Protein AF-0000000078899033 (afdb_homodimer)

Structure (mmCIF, N/CA/C/O backbone):
data_AF-0000000078899033-model_v1
#
loop_
_entity.id
_entity.type
_entity.pdbx_description
1 polymer 'Hydrolase, NUDIX family, putative'
#
loop_
_atom_site.group_PDB
_atom_site.id
_atom_site.type_symbol
_atom_site.label_atom_id
_atom_site.label_alt_id
_atom_site.label_comp_id
_atom_site.label_asym_id
_atom_site.label_entity_id
_atom_site.label_seq_id
_atom_site.pdbx_PDB_ins_code
_atom_site.Cartn_x
_atom_site.Cartn_y
_atom_site.Cartn_z
_atom_site.occupancy
_atom_site.B_iso_or_equiv
_atom_site.auth_seq_id
_atom_site.auth_comp_id
_atom_site.auth_asym_id
_atom_site.auth_atom_id
_atom_site.pdbx_PDB_model_num
ATOM 1 N N . MET A 1 1 ? 29.938 -16.578 -3.592 1 23.67 1 MET A N 1
ATOM 2 C CA . MET A 1 1 ? 30.078 -15.234 -3.027 1 23.67 1 MET A CA 1
ATOM 3 C C . MET A 1 1 ? 31.547 -14.836 -2.955 1 23.67 1 MET A C 1
ATOM 5 O O . MET A 1 1 ? 32.375 -15.539 -2.361 1 23.67 1 MET A O 1
ATOM 9 N N . THR A 1 2 ? 32.094 -14.102 -3.887 1 31.44 2 THR A N 1
ATOM 10 C CA . THR A 1 2 ? 33.5 -13.852 -3.676 1 31.44 2 THR A CA 1
ATOM 11 C C . THR A 1 2 ? 33.75 -13.242 -2.299 1 31.44 2 THR A C 1
ATOM 13 O O . THR A 1 2 ? 32.938 -12.445 -1.815 1 31.44 2 THR A O 1
ATOM 16 N N . PRO A 1 3 ? 34.625 -13.695 -1.378 1 41.25 3 PRO A N 1
ATOM 17 C CA . PRO A 1 3 ? 34.844 -13.391 0.039 1 41.25 3 PRO A CA 1
ATOM 18 C C . PRO A 1 3 ? 34.781 -11.898 0.335 1 41.25 3 PRO A C 1
ATOM 20 O O . PRO A 1 3 ? 34.312 -11.484 1.394 1 41.25 3 PRO A O 1
ATOM 23 N N . GLY A 1 4 ? 35.625 -10.977 -0.275 1 38.81 4 GLY A N 1
ATOM 24 C CA . GLY A 1 4 ? 36.156 -9.648 -0.012 1 38.81 4 GLY A CA 1
ATOM 25 C C . GLY A 1 4 ? 35.125 -8.555 -0.228 1 38.81 4 GLY A C 1
ATOM 26 O O . GLY A 1 4 ? 35.469 -7.363 -0.178 1 38.81 4 GLY A O 1
ATOM 27 N N . GLN A 1 5 ? 34.25 -8.672 -1.216 1 39.09 5 GLN A N 1
ATOM 28 C CA . GLN A 1 5 ? 33.562 -7.418 -1.481 1 39.09 5 GLN A CA 1
ATOM 29 C C . GLN A 1 5 ? 32.906 -6.879 -0.214 1 39.09 5 GLN A C 1
ATOM 31 O O . GLN A 1 5 ? 32.125 -7.57 0.427 1 39.09 5 GLN A O 1
ATOM 36 N N . LYS A 1 6 ? 33.656 -6.211 0.541 1 44.84 6 LYS A N 1
ATOM 37 C CA . LYS A 1 6 ? 33.156 -5.414 1.662 1 44.84 6 LYS A CA 1
ATOM 38 C C . LYS A 1 6 ? 31.75 -4.926 1.409 1 44.84 6 LYS A C 1
ATOM 40 O O . LYS A 1 6 ? 31.469 -4.316 0.375 1 44.84 6 LYS A O 1
ATOM 45 N N . GLN A 1 7 ? 30.656 -5.688 1.527 1 54.38 7 GLN A N 1
ATOM 46 C CA . GLN A 1 7 ? 29.297 -5.199 1.309 1 54.38 7 GLN A CA 1
ATOM 47 C C . GLN A 1 7 ? 29.078 -3.863 2.016 1 54.38 7 GLN A C 1
ATOM 49 O O . GLN A 1 7 ? 28.75 -3.832 3.203 1 54.38 7 GLN A O 1
ATOM 54 N N . GLY A 1 8 ? 29.766 -2.746 1.567 1 67.06 8 GLY A N 1
ATOM 55 C CA . GLY A 1 8 ? 29.547 -1.394 2.059 1 67.06 8 GLY A CA 1
ATOM 56 C C . GLY A 1 8 ? 28.109 -0.948 1.986 1 67.06 8 GLY A C 1
ATOM 57 O O . GLY A 1 8 ? 27.25 -1.667 1.455 1 67.06 8 GLY A O 1
ATOM 58 N N . GLY A 1 9 ? 27.703 0.043 2.9 1 78 9 GLY A N 1
ATOM 59 C CA . GLY A 1 9 ? 26.375 0.616 2.92 1 78 9 GLY A CA 1
ATOM 60 C C . GLY A 1 9 ? 25.922 1.034 4.305 1 78 9 GLY A C 1
ATOM 61 O O . GLY A 1 9 ? 26.703 0.995 5.258 1 78 9 GLY A O 1
ATOM 62 N N . PRO A 1 10 ? 24.719 1.482 4.297 1 81.5 10 PRO A N 1
ATOM 63 C CA . PRO A 1 10 ? 24.188 1.898 5.598 1 81.5 10 PRO A CA 1
ATOM 64 C C . PRO A 1 10 ? 24.188 0.765 6.621 1 81.5 10 PRO A C 1
ATOM 66 O O . PRO A 1 10 ? 23.609 -0.293 6.367 1 81.5 10 PRO A O 1
ATOM 69 N N . SER A 1 11 ? 25.031 0.92 7.754 1 85.75 11 SER A N 1
ATOM 70 C CA . SER A 1 11 ? 25.156 -0.179 8.703 1 85.75 11 SER A CA 1
ATOM 71 C C . SER A 1 11 ? 25.125 0.328 10.141 1 85.75 11 SER A C 1
ATOM 73 O O . SER A 1 11 ? 25.031 -0.463 11.086 1 85.75 11 SER A O 1
ATOM 75 N N . VAL A 1 12 ? 25.125 1.676 10.305 1 86.25 12 VAL A N 1
ATOM 76 C CA . VAL A 1 12 ? 25.156 2.236 11.648 1 86.25 12 VAL A CA 1
ATOM 77 C C . VAL A 1 12 ? 23.859 2.994 11.93 1 86.25 12 VAL A C 1
ATOM 79 O O . VAL A 1 12 ? 23.469 3.873 11.156 1 86.25 12 VAL A O 1
ATOM 82 N N . ARG A 1 13 ? 23.188 2.539 12.953 1 86.62 13 ARG A N 1
ATOM 83 C CA . ARG A 1 13 ? 21.969 3.25 13.328 1 86.62 13 ARG A CA 1
ATOM 84 C C . ARG A 1 13 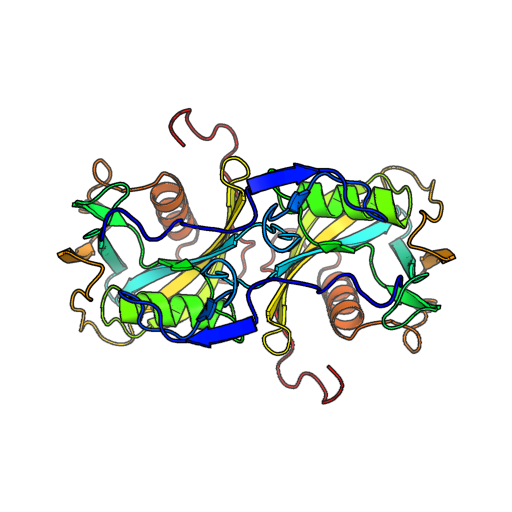? 22.297 4.516 14.117 1 86.62 13 ARG A C 1
ATOM 86 O O . ARG A 1 13 ? 22.984 4.457 15.141 1 86.62 13 ARG A O 1
ATOM 93 N N . THR A 1 14 ? 21.953 5.598 13.625 1 85.44 14 THR A N 1
ATOM 94 C CA . THR A 1 14 ? 22.156 6.875 14.297 1 85.44 14 THR A CA 1
ATOM 95 C C . THR A 1 14 ? 21.016 7.84 13.969 1 85.44 14 THR A C 1
ATOM 97 O O . THR A 1 14 ? 20.25 7.605 13.039 1 85.44 14 THR A O 1
ATOM 100 N N . ILE A 1 15 ? 20.766 8.82 14.844 1 86.12 15 ILE A N 1
ATOM 101 C CA . ILE A 1 15 ? 19.828 9.891 14.531 1 86.12 15 ILE A CA 1
ATOM 102 C C . ILE A 1 15 ? 20.562 11.016 13.797 1 86.12 15 ILE A C 1
ATOM 104 O O . ILE A 1 15 ? 21.312 11.773 14.398 1 86.12 15 ILE A O 1
ATOM 108 N N . PRO A 1 16 ? 20.359 10.977 12.523 1 81.12 16 PRO A N 1
ATOM 109 C CA . PRO A 1 16 ? 21.031 12.039 11.766 1 81.12 16 PRO A CA 1
ATOM 110 C C . PRO A 1 16 ? 20.578 13.438 12.195 1 81.12 16 PRO A C 1
ATOM 112 O O . PRO A 1 16 ? 19.547 13.578 12.859 1 81.12 16 PRO A O 1
ATOM 115 N N . GLU A 1 17 ? 21.344 14.398 11.883 1 74.69 17 GLU A N 1
ATOM 116 C CA . GLU A 1 17 ? 20.969 15.773 12.188 1 74.69 17 GLU A CA 1
ATOM 117 C C . GLU A 1 17 ? 19.625 16.141 11.547 1 74.69 17 GLU A C 1
ATOM 119 O O . GLU A 1 17 ? 19.406 15.852 10.367 1 74.69 17 GLU A O 1
ATOM 124 N N . GLY A 1 18 ? 18.719 16.703 12.258 1 70.5 18 GLY A N 1
ATOM 125 C CA . GLY A 1 18 ? 17.453 17.141 11.711 1 70.5 18 GLY A CA 1
ATOM 126 C C . GLY A 1 18 ? 16.375 16.062 11.742 1 70.5 18 GLY A C 1
ATOM 127 O O . GLY A 1 18 ? 15.242 16.312 11.336 1 70.5 18 GLY A O 1
ATOM 128 N N . GLU A 1 19 ? 16.859 14.852 12.172 1 75.62 19 GLU A N 1
ATOM 129 C CA . GLU A 1 19 ? 15.922 13.734 12.25 1 75.62 19 GLU A CA 1
ATOM 130 C C . GLU A 1 19 ? 15.547 13.422 13.695 1 75.62 19 GLU A C 1
ATOM 132 O O . GLU A 1 19 ? 16.25 13.812 14.625 1 75.62 19 GLU A O 1
ATOM 137 N N . ASP A 1 20 ? 14.383 12.922 13.742 1 74.31 20 ASP A N 1
ATOM 138 C CA . ASP A 1 20 ? 13.93 12.586 15.086 1 74.31 20 ASP A CA 1
ATOM 139 C C . ASP A 1 20 ? 13.906 11.07 15.297 1 74.31 20 ASP A C 1
ATOM 141 O O . ASP A 1 20 ? 13.508 10.594 16.359 1 74.31 20 ASP A O 1
ATOM 145 N N . ARG A 1 21 ? 14.344 10.406 14.219 1 77.25 21 ARG A N 1
ATOM 146 C CA . ARG A 1 21 ? 14.336 8.945 14.336 1 77.25 21 ARG A CA 1
ATOM 147 C C . ARG A 1 21 ? 15.664 8.359 13.891 1 77.25 21 ARG A C 1
ATOM 149 O O . ARG A 1 21 ? 16.391 8.969 13.094 1 77.25 21 ARG A O 1
ATOM 156 N N . GLU A 1 22 ? 15.914 7.188 14.453 1 84.25 22 GLU A N 1
ATOM 157 C CA . GLU A 1 22 ? 17.125 6.48 14.047 1 84.25 22 GLU A CA 1
ATOM 158 C C . GLU A 1 22 ? 17.031 6.027 12.594 1 84.25 22 GLU A C 1
ATOM 160 O O . GLU A 1 22 ? 15.977 5.586 12.133 1 84.25 22 GLU A O 1
ATOM 165 N N . ARG A 1 23 ? 18.094 6.332 11.891 1 82.44 23 ARG A N 1
ATOM 166 C CA . ARG A 1 23 ? 18.266 5.875 10.516 1 82.44 23 ARG A CA 1
ATOM 167 C C . ARG A 1 23 ? 19.562 5.078 10.352 1 82.44 23 ARG A C 1
ATOM 169 O O . ARG A 1 23 ? 20.484 5.223 11.148 1 82.44 23 ARG A O 1
ATOM 176 N N . LEU A 1 24 ? 19.562 4.188 9.383 1 83.75 24 LEU A N 1
ATOM 177 C CA . LEU A 1 24 ? 20.797 3.531 9.008 1 83.75 24 LEU A CA 1
ATOM 178 C C . LEU A 1 24 ? 21.688 4.469 8.188 1 83.75 24 LEU A C 1
ATOM 180 O O . LEU A 1 24 ? 21.219 5.074 7.219 1 83.75 24 LEU A O 1
ATOM 184 N N . VAL A 1 25 ? 22.969 4.625 8.695 1 85.69 25 VAL A N 1
ATOM 185 C CA . VAL A 1 25 ? 23.922 5.52 8.023 1 85.69 25 VAL A CA 1
ATOM 186 C C . VAL A 1 25 ? 25.156 4.734 7.605 1 85.69 25 VAL A C 1
ATOM 188 O O . VAL A 1 25 ? 25.641 3.885 8.352 1 85.69 25 VAL A O 1
ATOM 191 N N . CYS A 1 26 ? 25.594 4.926 6.387 1 86.94 26 CYS A N 1
ATOM 192 C CA . CYS A 1 26 ? 26.844 4.324 5.926 1 86.94 26 CYS A CA 1
ATOM 193 C C . CYS A 1 26 ? 28.047 5 6.574 1 86.94 26 CYS A C 1
ATOM 195 O O . CYS A 1 26 ? 28.234 6.207 6.434 1 86.94 26 CYS A O 1
ATOM 197 N N . PRO A 1 27 ? 28.797 4.27 7.297 1 84.06 27 PRO A N 1
ATOM 198 C CA . PRO A 1 27 ? 29.969 4.887 7.945 1 84.06 27 PRO A CA 1
ATOM 199 C C . PRO A 1 27 ? 31.047 5.285 6.949 1 84.06 27 PRO A C 1
ATOM 201 O O . PRO A 1 27 ? 31.922 6.102 7.273 1 84.06 27 PRO A O 1
ATOM 204 N N . ASP A 1 28 ? 30.891 4.699 5.809 1 81 28 ASP A N 1
ATOM 205 C CA . ASP A 1 28 ? 31.922 4.949 4.816 1 81 28 ASP A CA 1
ATOM 206 C C . ASP A 1 28 ? 31.641 6.23 4.031 1 81 28 ASP A C 1
ATOM 208 O O . ASP A 1 28 ? 32.531 7.047 3.818 1 81 28 ASP A O 1
ATOM 212 N N . CYS A 1 29 ? 30.438 6.383 3.682 1 82.75 29 CYS A N 1
ATOM 213 C CA . CYS A 1 29 ? 30.172 7.5 2.785 1 82.75 29 CYS A CA 1
ATOM 214 C C . CYS A 1 29 ? 29.156 8.453 3.396 1 82.75 29 CYS A C 1
ATOM 216 O O . CYS A 1 29 ? 28.875 9.516 2.838 1 82.75 29 CYS A O 1
ATOM 218 N N . GLY A 1 30 ? 28.5 8.094 4.5 1 79.06 30 GLY A N 1
ATOM 219 C CA . GLY A 1 30 ? 27.562 8.984 5.172 1 79.06 30 GLY A CA 1
ATOM 220 C C . GLY A 1 30 ? 26.141 8.875 4.645 1 79.06 30 GLY A C 1
ATOM 221 O O . GLY A 1 30 ? 25.25 9.57 5.113 1 79.06 30 GLY A O 1
ATOM 222 N N . TYR A 1 31 ? 25.953 7.871 3.736 1 82.5 31 TYR A N 1
ATOM 223 C CA . TYR A 1 31 ? 24.625 7.695 3.162 1 82.5 31 TYR A CA 1
ATOM 224 C C . TYR A 1 31 ? 23.609 7.305 4.234 1 82.5 31 TYR A C 1
ATOM 226 O O . TYR A 1 31 ? 23.875 6.43 5.059 1 82.5 31 TYR A O 1
ATOM 234 N N . ILE A 1 32 ? 22.5 8.141 4.273 1 77.19 32 ILE A N 1
ATOM 235 C CA . ILE A 1 32 ? 21.391 7.816 5.168 1 77.19 32 ILE A CA 1
ATOM 236 C C . ILE A 1 32 ? 20.344 6.988 4.422 1 77.19 32 ILE A C 1
ATOM 238 O O . ILE A 1 32 ? 19.797 7.43 3.408 1 77.19 32 ILE A O 1
ATOM 242 N N . ALA A 1 33 ? 20.172 5.789 4.918 1 75.94 33 ALA A N 1
ATOM 243 C CA . ALA A 1 33 ? 19.203 4.898 4.289 1 75.94 33 ALA A CA 1
ATOM 244 C C . ALA A 1 33 ? 17.812 5.121 4.859 1 75.94 33 ALA A C 1
ATOM 246 O O . ALA A 1 33 ? 17.547 4.824 6.027 1 75.94 33 ALA A O 1
ATOM 247 N N . TYR A 1 34 ? 17.062 5.855 4.086 1 74.44 34 TYR A N 1
ATOM 248 C CA . TYR A 1 34 ? 15.664 5.93 4.461 1 74.44 34 TYR A CA 1
ATOM 249 C C . TYR A 1 34 ? 14.93 4.648 4.082 1 74.44 34 TYR A C 1
ATOM 251 O O . TYR A 1 34 ? 14.945 4.234 2.922 1 74.44 34 TYR A O 1
ATOM 259 N N . GLU A 1 35 ? 14.547 3.945 5.195 1 79.62 35 GLU A N 1
ATOM 260 C CA . GLU A 1 35 ? 13.859 2.684 4.953 1 79.62 35 GLU A CA 1
ATOM 261 C C . GLU A 1 35 ? 12.344 2.842 5.117 1 79.62 35 GLU A C 1
ATOM 263 O O . GLU A 1 35 ? 11.883 3.482 6.062 1 79.62 35 GLU A O 1
ATOM 268 N N . ASN A 1 36 ? 11.633 2.51 4.121 1 87.12 36 ASN A N 1
ATOM 269 C CA . ASN A 1 36 ? 10.172 2.406 4.168 1 87.12 36 ASN A CA 1
ATOM 270 C C . ASN A 1 36 ? 9.703 0.974 3.928 1 87.12 36 ASN A C 1
ATOM 272 O O . ASN A 1 36 ? 10.445 0.159 3.375 1 87.12 36 ASN A O 1
ATOM 276 N N . PRO A 1 37 ? 8.547 0.686 4.492 1 94.44 37 PRO A N 1
ATOM 277 C CA . PRO A 1 37 ? 8.031 -0.659 4.23 1 94.44 37 PRO A CA 1
ATOM 278 C C . PRO A 1 37 ? 7.973 -0.992 2.742 1 94.44 37 PRO A C 1
ATOM 280 O O . PRO A 1 37 ? 7.766 -0.102 1.914 1 94.44 37 PRO A O 1
ATOM 283 N N . LYS A 1 38 ? 8.242 -2.205 2.443 1 95.19 38 LYS A N 1
ATOM 284 C CA . LYS A 1 38 ? 8.188 -2.66 1.058 1 95.19 38 LYS A CA 1
ATOM 285 C C . LYS A 1 38 ? 6.766 -3.045 0.659 1 95.19 38 LYS A C 1
ATOM 287 O O . LYS A 1 38 ? 5.988 -3.512 1.492 1 95.19 38 LYS A O 1
ATOM 292 N N . ILE A 1 39 ? 6.492 -2.842 -0.598 1 97.94 39 ILE A N 1
ATOM 293 C CA . ILE A 1 39 ? 5.176 -3.195 -1.114 1 97.94 39 ILE A CA 1
ATOM 294 C C . ILE A 1 39 ? 5.27 -4.48 -1.935 1 97.94 39 ILE A C 1
ATOM 296 O O . ILE A 1 39 ? 6.074 -4.574 -2.865 1 97.94 39 ILE A O 1
ATOM 300 N N . VAL A 1 40 ? 4.52 -5.453 -1.525 1 98 40 VAL A N 1
ATOM 301 C CA . VAL A 1 40 ? 4.328 -6.664 -2.314 1 98 40 VAL A CA 1
ATOM 302 C C . VAL A 1 40 ? 2.979 -6.605 -3.027 1 98 40 VAL A C 1
ATOM 304 O O . VAL A 1 40 ? 1.973 -6.207 -2.436 1 98 40 VAL A O 1
ATOM 307 N N . VAL A 1 41 ? 2.994 -6.922 -4.273 1 98.75 41 VAL A N 1
ATOM 308 C CA . VAL A 1 41 ? 1.759 -7.012 -5.043 1 98.75 41 VAL A CA 1
ATOM 309 C C . VAL A 1 41 ? 1.57 -8.438 -5.559 1 98.75 41 VAL A C 1
ATOM 311 O O . VAL A 1 41 ? 2.543 -9.117 -5.891 1 98.75 41 VAL A O 1
ATOM 314 N N . GLY A 1 42 ? 0.357 -8.875 -5.543 1 98.81 42 GLY A N 1
ATOM 315 C CA . GLY A 1 42 ? 0.028 -10.211 -6.02 1 98.81 42 GLY A CA 1
ATOM 316 C C . GLY A 1 42 ? -1.43 -10.359 -6.41 1 98.81 42 GLY A C 1
ATOM 317 O O . GLY A 1 42 ? -2.182 -9.383 -6.414 1 98.81 42 GLY A O 1
ATOM 318 N N . SER A 1 43 ? -1.833 -11.609 -6.793 1 98.94 43 SER A N 1
ATOM 319 C CA . SER A 1 43 ? -3.207 -11.805 -7.242 1 98.94 43 SER A CA 1
ATOM 320 C C . SER A 1 43 ? -3.691 -13.219 -6.945 1 98.94 43 SER A C 1
ATOM 322 O O . SER A 1 43 ? -2.908 -14.172 -6.984 1 98.94 43 SER A O 1
ATOM 324 N N . VAL A 1 44 ? -4.867 -13.328 -6.562 1 98.94 44 VAL A N 1
ATOM 325 C CA . VAL A 1 44 ? -5.617 -14.57 -6.703 1 98.94 44 VAL A CA 1
ATOM 326 C C . VAL A 1 44 ? -6.258 -14.641 -8.086 1 98.94 44 VAL A C 1
ATOM 328 O O . VAL A 1 44 ? -7.223 -13.922 -8.367 1 98.94 44 VAL A O 1
ATOM 331 N N . THR A 1 45 ? -5.711 -15.484 -8.891 1 98.88 45 THR A N 1
ATOM 332 C CA . THR A 1 45 ? -6.078 -15.523 -10.297 1 98.88 45 THR A CA 1
ATOM 333 C C . THR A 1 45 ? -6.82 -16.812 -10.625 1 98.88 45 THR A C 1
ATOM 335 O O . THR A 1 45 ? -6.352 -17.906 -10.297 1 98.88 45 THR A O 1
ATOM 338 N N . THR A 1 46 ? -7.922 -16.688 -11.281 1 98.69 46 THR A N 1
ATOM 339 C CA . THR A 1 46 ? -8.719 -17.875 -11.594 1 98.69 46 THR A CA 1
ATOM 340 C C . THR A 1 46 ? -8.914 -18.016 -13.102 1 98.69 46 THR A C 1
ATOM 342 O O . THR A 1 46 ? -8.82 -17.031 -13.836 1 98.69 46 THR A O 1
ATOM 345 N N . TRP A 1 47 ? -9.18 -19.188 -13.477 1 97.94 47 TRP A N 1
ATOM 346 C CA . TRP A 1 47 ? -9.641 -19.5 -14.828 1 97.94 47 TRP A CA 1
ATOM 347 C C . TRP A 1 47 ? -11.164 -19.625 -14.867 1 97.94 47 TRP A C 1
ATOM 349 O O . TRP A 1 47 ? -11.836 -19.453 -13.844 1 97.94 47 TRP A O 1
ATOM 359 N N . GLU A 1 48 ? -11.773 -19.797 -16.016 1 93.88 48 GLU A N 1
ATOM 360 C CA . GLU A 1 48 ? -13.211 -19.766 -16.266 1 93.88 48 GLU A CA 1
ATOM 361 C C . GLU A 1 48 ? -13.922 -20.828 -15.43 1 93.88 48 GLU A C 1
ATOM 363 O O . GLU A 1 48 ? -15.047 -20.609 -14.969 1 93.88 48 GLU A O 1
ATOM 368 N N . ASP A 1 49 ? -13.32 -21.953 -15.133 1 94.31 49 ASP A N 1
ATOM 369 C CA . ASP A 1 49 ? -13.961 -23.031 -14.398 1 94.31 49 ASP A CA 1
ATOM 370 C C . ASP A 1 49 ? -13.758 -22.859 -12.891 1 94.31 49 ASP A C 1
ATOM 372 O O . ASP A 1 49 ? -14.109 -23.75 -12.109 1 94.31 49 ASP A O 1
ATOM 376 N N . GLY A 1 50 ? -13.133 -21.797 -12.477 1 96.5 50 GLY A N 1
ATOM 377 C CA . GLY A 1 50 ? -12.992 -21.5 -11.062 1 96.5 50 GLY A CA 1
ATOM 378 C C . GLY A 1 50 ? -11.672 -21.969 -10.477 1 96.5 50 GLY A C 1
ATOM 379 O O . GLY A 1 50 ? -11.367 -21.688 -9.32 1 96.5 50 GLY A O 1
ATOM 380 N N . ARG A 1 51 ? -10.898 -22.688 -11.234 1 98.38 51 ARG A N 1
ATOM 381 C CA . ARG A 1 51 ? -9.617 -23.156 -10.703 1 98.38 51 ARG A CA 1
ATOM 382 C C . ARG A 1 51 ? -8.664 -21.984 -10.461 1 98.38 51 ARG A C 1
ATOM 384 O O . ARG A 1 51 ? -8.672 -21 -11.203 1 98.38 51 ARG A O 1
ATOM 391 N N . ILE A 1 52 ? -7.809 -22.156 -9.5 1 98.88 52 ILE A N 1
ATOM 392 C CA . ILE A 1 52 ? -6.961 -21.078 -9 1 98.88 52 ILE A CA 1
ATOM 393 C C . ILE A 1 52 ? -5.512 -21.344 -9.406 1 98.88 52 ILE A C 1
ATOM 395 O O . ILE A 1 52 ? -5.008 -22.453 -9.273 1 98.88 52 ILE A O 1
ATOM 399 N N . LEU A 1 53 ? -4.863 -20.312 -9.906 1 98.94 53 LEU A N 1
ATOM 400 C CA . LEU A 1 53 ? -3.457 -20.375 -10.297 1 98.94 53 LEU A CA 1
ATOM 401 C C . LEU A 1 53 ? -2.553 -20.344 -9.07 1 98.94 53 LEU A C 1
ATOM 403 O O . LEU A 1 53 ? -2.656 -19.438 -8.234 1 98.94 53 LEU A O 1
ATOM 407 N N . LEU A 1 54 ? -1.716 -21.344 -8.883 1 98.88 54 LEU A N 1
ATOM 408 C CA . LEU A 1 54 ? -0.669 -21.359 -7.867 1 98.88 54 LEU A CA 1
ATOM 409 C C . LEU A 1 54 ? 0.694 -21.625 -8.492 1 98.88 54 LEU A C 1
ATOM 411 O O . LEU A 1 54 ? 0.786 -22.281 -9.539 1 98.88 54 LEU A O 1
ATOM 415 N N . CYS A 1 55 ? 1.659 -21.094 -7.91 1 98.81 55 CYS A N 1
ATOM 416 C CA . CYS A 1 55 ? 3.049 -21.281 -8.312 1 98.81 55 CYS A CA 1
ATOM 417 C C . CYS A 1 55 ? 3.846 -21.969 -7.219 1 98.81 55 CYS A C 1
ATOM 419 O O . CYS A 1 55 ? 3.768 -21.594 -6.047 1 98.81 55 CYS A O 1
ATOM 421 N N . ARG A 1 56 ? 4.57 -22.953 -7.559 1 98.81 56 ARG A N 1
ATOM 422 C CA . ARG A 1 56 ? 5.477 -23.594 -6.617 1 98.81 56 ARG A CA 1
ATOM 423 C C . ARG A 1 56 ? 6.848 -22.938 -6.637 1 98.81 56 ARG A C 1
ATOM 425 O O . ARG A 1 56 ? 7.508 -22.891 -7.68 1 98.81 56 ARG A O 1
ATOM 432 N N . ARG A 1 57 ? 7.312 -22.422 -5.469 1 97.94 57 ARG A N 1
ATOM 433 C CA . ARG A 1 57 ? 8.477 -21.531 -5.387 1 97.94 57 ARG A CA 1
ATOM 434 C C . ARG A 1 57 ? 9.758 -22.297 -5.688 1 97.94 57 ARG A C 1
ATOM 436 O O . ARG A 1 57 ? 9.977 -23.406 -5.164 1 97.94 57 ARG A O 1
ATOM 443 N N . ALA A 1 58 ? 10.664 -21.688 -6.504 1 96.56 58 ALA A N 1
ATOM 444 C CA . ALA A 1 58 ? 11.977 -22.234 -6.824 1 96.56 58 ALA A CA 1
ATOM 445 C C . ALA A 1 58 ? 13.07 -21.562 -5.996 1 96.56 58 ALA A C 1
ATOM 447 O O . ALA A 1 58 ? 14.25 -21.906 -6.121 1 96.56 58 ALA A O 1
ATOM 448 N N . ILE A 1 59 ? 12.664 -20.578 -5.191 1 92.12 59 ILE A N 1
ATOM 449 C CA . ILE A 1 59 ? 13.625 -19.75 -4.461 1 92.12 59 ILE A CA 1
ATOM 450 C C . ILE A 1 59 ? 13.273 -19.75 -2.975 1 92.12 59 ILE A C 1
ATOM 452 O O . ILE A 1 59 ? 12.141 -20.047 -2.598 1 92.12 59 ILE A O 1
ATOM 456 N N . GLU A 1 60 ? 14.352 -19.406 -2.227 1 92.56 60 GLU A N 1
ATOM 457 C CA . GLU A 1 60 ? 14.141 -19.219 -0.793 1 92.56 60 GLU A CA 1
ATOM 458 C C . GLU A 1 60 ? 13.523 -17.859 -0.499 1 92.56 60 GLU A C 1
ATOM 460 O O . GLU A 1 60 ? 13.68 -16.922 -1.285 1 92.56 60 GLU A O 1
ATOM 465 N N . PRO A 1 61 ? 12.812 -17.75 0.626 1 93.56 61 PRO A N 1
ATOM 466 C CA . PRO A 1 61 ? 12.445 -18.781 1.598 1 93.56 61 PRO A CA 1
ATOM 467 C C . PRO A 1 61 ? 11.32 -19.688 1.105 1 93.56 61 PRO A C 1
ATOM 469 O O . PRO A 1 61 ? 10.609 -19.328 0.161 1 93.56 61 PRO A O 1
ATOM 472 N N . ARG A 1 62 ? 11.07 -20.844 1.728 1 95.25 62 ARG A N 1
ATOM 473 C CA . ARG A 1 62 ? 10 -21.812 1.518 1 95.25 62 ARG A CA 1
ATOM 474 C C . ARG A 1 62 ? 10.039 -22.375 0.098 1 95.25 62 ARG A C 1
ATOM 476 O O . ARG A 1 62 ? 9 -22.484 -0.558 1 95.25 62 ARG A O 1
ATOM 483 N N . ARG A 1 63 ? 11.242 -22.656 -0.342 1 96.38 63 ARG A N 1
ATOM 484 C CA . ARG A 1 63 ? 11.383 -23.328 -1.631 1 96.38 63 ARG A CA 1
ATOM 485 C C . ARG A 1 63 ? 10.547 -24.609 -1.673 1 96.38 63 ARG A C 1
ATOM 487 O O . ARG A 1 63 ? 10.547 -25.391 -0.716 1 96.38 63 ARG A O 1
ATOM 494 N N . GLY A 1 64 ? 9.852 -24.766 -2.785 1 98.12 64 GLY A N 1
ATOM 495 C CA . GLY A 1 64 ? 9.078 -25.984 -2.951 1 98.12 64 GLY A CA 1
ATOM 496 C C . GLY A 1 64 ? 7.645 -25.859 -2.463 1 98.12 64 GLY A C 1
ATOM 497 O O . GLY A 1 64 ? 6.82 -26.75 -2.691 1 98.12 64 GLY A O 1
ATOM 498 N N . PHE A 1 65 ? 7.32 -24.812 -1.796 1 98.62 65 PHE A N 1
ATOM 499 C CA . PHE A 1 65 ? 5.961 -24.578 -1.322 1 98.62 65 PHE A CA 1
ATOM 500 C C . PHE A 1 65 ? 5.18 -23.734 -2.324 1 98.62 65 PHE A C 1
ATOM 502 O O . PHE A 1 65 ? 5.77 -23 -3.131 1 98.62 65 PHE A O 1
ATOM 509 N N . TRP A 1 66 ? 3.895 -23.875 -2.264 1 98.81 66 TRP A N 1
ATOM 510 C CA . TRP A 1 66 ? 3.016 -23.203 -3.213 1 98.81 66 TRP A CA 1
ATOM 511 C C . TRP A 1 66 ? 2.658 -21.797 -2.723 1 98.81 66 TRP A C 1
ATOM 513 O O . TRP A 1 66 ? 2.514 -21.578 -1.519 1 98.81 66 TRP A O 1
ATOM 523 N N . THR A 1 67 ? 2.535 -20.891 -3.625 1 98.75 67 THR A N 1
ATOM 524 C CA . THR A 1 67 ? 2.176 -19.5 -3.32 1 98.75 67 THR A CA 1
ATOM 525 C C . THR A 1 67 ? 1.331 -18.906 -4.441 1 98.75 67 THR A C 1
ATOM 527 O O . THR A 1 67 ? 1.076 -19.562 -5.453 1 98.75 67 THR A O 1
ATOM 530 N N . LEU A 1 68 ? 0.746 -17.75 -4.25 1 98.88 68 LEU A N 1
ATOM 531 C CA . LEU A 1 68 ? 0.161 -16.922 -5.293 1 98.88 68 LEU A CA 1
ATOM 532 C C . LEU A 1 68 ? 1.246 -16.203 -6.086 1 98.88 68 LEU A C 1
ATOM 534 O O . LEU A 1 68 ? 2.326 -15.93 -5.559 1 98.88 68 LEU A O 1
ATOM 538 N N . PRO A 1 69 ? 1.018 -15.984 -7.398 1 98.75 69 PRO A N 1
ATOM 539 C CA . PRO A 1 69 ? 1.956 -15.062 -8.047 1 98.75 69 PRO A CA 1
ATOM 540 C C . PRO A 1 69 ? 2.041 -13.711 -7.348 1 98.75 69 PRO A C 1
ATOM 542 O O . PRO A 1 69 ? 1.034 -13.008 -7.23 1 98.75 69 PRO A O 1
ATOM 545 N N . ALA A 1 70 ? 3.162 -13.391 -6.887 1 98.5 70 ALA A N 1
ATOM 546 C CA . ALA A 1 70 ? 3.369 -12.156 -6.137 1 98.5 70 ALA A CA 1
ATOM 547 C C . ALA A 1 70 ? 4.852 -11.789 -6.074 1 98.5 70 ALA A C 1
ATOM 549 O O . ALA A 1 70 ? 5.715 -12.656 -6.246 1 98.5 70 ALA A O 1
ATOM 550 N N . GLY A 1 71 ? 5.156 -10.547 -5.852 1 96.56 71 GLY A N 1
ATOM 551 C CA . GLY A 1 71 ? 6.508 -10.031 -5.703 1 96.56 71 GLY A CA 1
ATOM 552 C C . GLY A 1 71 ? 6.555 -8.555 -5.363 1 96.56 71 GLY A C 1
ATOM 553 O O . GLY A 1 71 ? 5.512 -7.922 -5.191 1 96.56 71 GLY A O 1
ATOM 554 N N . TYR A 1 72 ? 7.691 -8.094 -5.258 1 95 72 TYR A N 1
ATOM 555 C CA . TYR A 1 72 ? 7.867 -6.688 -4.906 1 95 72 TYR A CA 1
ATOM 556 C C . TYR A 1 72 ? 7.414 -5.777 -6.043 1 95 72 TYR A C 1
ATOM 558 O O . TYR A 1 72 ? 7.656 -6.078 -7.215 1 95 72 TYR A O 1
ATOM 566 N N . MET A 1 73 ? 6.793 -4.703 -5.621 1 96.38 73 MET A N 1
ATOM 567 C CA . MET A 1 73 ? 6.457 -3.662 -6.59 1 96.38 73 MET A CA 1
ATOM 568 C C . MET A 1 73 ? 7.715 -2.992 -7.125 1 96.38 73 MET A C 1
ATOM 570 O O . MET A 1 73 ? 8.695 -2.816 -6.391 1 96.38 73 MET A O 1
ATOM 574 N N . GLU A 1 74 ? 7.711 -2.586 -8.375 1 92.06 74 GLU A N 1
ATOM 575 C CA . GLU A 1 74 ? 8.836 -1.904 -9.008 1 92.06 74 GLU A CA 1
ATOM 576 C C . GLU A 1 74 ? 8.562 -0.41 -9.156 1 92.06 74 GLU A C 1
ATOM 578 O O . GLU A 1 74 ? 7.406 0.02 -9.148 1 92.06 74 GLU A O 1
ATOM 583 N N . LEU A 1 75 ? 9.617 0.335 -9.336 1 91.56 75 LEU A N 1
ATOM 584 C CA . LEU A 1 75 ? 9.477 1.772 -9.539 1 91.56 75 LEU A CA 1
ATOM 585 C C . LEU A 1 75 ? 8.695 2.068 -10.812 1 91.56 75 LEU A C 1
ATOM 587 O O . LEU A 1 75 ? 8.844 1.367 -11.812 1 91.56 75 LEU A O 1
ATOM 591 N N . GLY A 1 76 ? 7.816 3.078 -10.734 1 93.69 76 GLY A N 1
ATOM 592 C CA . GLY A 1 76 ? 7.18 3.611 -11.93 1 93.69 76 GLY A CA 1
ATOM 593 C C . GLY A 1 76 ? 5.965 2.811 -12.367 1 93.69 76 GLY A C 1
ATOM 594 O O . GLY A 1 76 ? 5.395 3.064 -13.43 1 93.69 76 GLY A O 1
ATOM 595 N N . GLU A 1 77 ? 5.551 1.886 -11.539 1 95.31 77 GLU A N 1
ATOM 596 C CA . GLU A 1 77 ? 4.391 1.105 -11.953 1 95.31 77 GLU A CA 1
ATOM 597 C C . GLU A 1 77 ? 3.225 1.29 -10.992 1 95.31 77 GLU A C 1
ATOM 599 O O . GLU A 1 77 ? 3.416 1.732 -9.852 1 95.31 77 GLU A O 1
ATOM 604 N N . ALA A 1 78 ? 2.025 1.018 -11.5 1 97.62 78 ALA A N 1
ATOM 605 C CA . ALA A 1 78 ? 0.847 0.914 -10.641 1 97.62 78 ALA A CA 1
ATOM 606 C C . ALA A 1 78 ? 0.766 -0.46 -9.984 1 97.62 78 ALA A C 1
ATOM 608 O O . ALA A 1 78 ? 1.301 -1.439 -10.508 1 97.62 78 ALA A O 1
ATOM 609 N N . SER A 1 79 ? 0.139 -0.505 -8.852 1 98.56 79 SER A N 1
ATOM 610 C CA . SER A 1 79 ? 0.082 -1.743 -8.078 1 98.56 79 SER A CA 1
ATOM 611 C C . SER A 1 79 ? -0.565 -2.865 -8.883 1 98.56 79 SER A C 1
ATOM 613 O O . SER A 1 79 ? -0.069 -3.994 -8.898 1 98.56 79 SER A O 1
ATOM 615 N N . ALA A 1 80 ? -1.643 -2.582 -9.602 1 98.69 80 ALA A N 1
ATOM 616 C CA . ALA A 1 80 ? -2.318 -3.58 -10.43 1 98.69 80 ALA A CA 1
ATOM 617 C C . ALA A 1 80 ? -1.406 -4.074 -11.547 1 98.69 80 ALA A C 1
ATOM 619 O O . ALA A 1 80 ? -1.371 -5.273 -11.844 1 98.69 80 ALA A O 1
ATOM 620 N N . ALA A 1 81 ? -0.712 -3.143 -12.164 1 98.38 81 ALA A N 1
ATOM 621 C CA . ALA A 1 81 ? 0.233 -3.514 -13.211 1 98.38 81 ALA A CA 1
ATOM 622 C C . ALA A 1 81 ? 1.342 -4.406 -12.664 1 98.38 81 ALA A C 1
ATOM 624 O O . ALA A 1 81 ? 1.788 -5.34 -13.336 1 98.38 81 ALA A O 1
ATOM 625 N N . GLY A 1 82 ? 1.794 -4.059 -11.477 1 98.19 82 GLY A N 1
ATOM 626 C CA . GLY A 1 82 ? 2.783 -4.898 -10.828 1 98.19 82 GLY A CA 1
ATOM 627 C C . GLY A 1 82 ? 2.299 -6.316 -10.586 1 98.19 82 GLY A C 1
ATOM 628 O O . GLY A 1 82 ? 3.039 -7.277 -10.805 1 98.19 82 GLY A O 1
ATOM 629 N N . ALA A 1 83 ? 1.058 -6.461 -10.133 1 98.81 83 ALA A N 1
ATOM 630 C CA . ALA A 1 83 ? 0.479 -7.781 -9.906 1 98.81 83 ALA A CA 1
ATOM 631 C C . ALA A 1 83 ? 0.423 -8.586 -11.203 1 98.81 83 ALA A C 1
ATOM 633 O O . ALA A 1 83 ? 0.737 -9.781 -11.219 1 98.81 83 ALA A O 1
ATOM 634 N N . ALA A 1 84 ? 0.041 -7.902 -12.25 1 98.81 84 ALA A N 1
ATOM 635 C CA . ALA A 1 84 ? -0.008 -8.562 -13.547 1 98.81 84 ALA A CA 1
ATOM 636 C C . ALA A 1 84 ? 1.389 -8.969 -14.016 1 98.81 84 ALA A C 1
ATOM 638 O O . ALA A 1 84 ? 1.575 -10.047 -14.578 1 98.81 84 ALA A O 1
ATOM 639 N N . ARG A 1 85 ? 2.314 -8.094 -13.812 1 97.88 85 ARG A N 1
ATOM 640 C CA . ARG A 1 85 ? 3.693 -8.391 -14.188 1 97.88 85 ARG A CA 1
ATOM 641 C C . ARG A 1 85 ? 4.207 -9.617 -13.438 1 97.88 85 ARG A C 1
ATOM 643 O O . ARG A 1 85 ? 4.824 -10.5 -14.031 1 97.88 85 ARG A O 1
ATOM 650 N N . GLU A 1 86 ? 3.984 -9.664 -12.094 1 98.12 86 GLU A N 1
ATOM 651 C CA . GLU A 1 86 ? 4.438 -10.789 -11.289 1 98.12 86 GLU A CA 1
ATOM 652 C C . GLU A 1 86 ? 3.809 -12.094 -11.773 1 98.12 86 GLU A C 1
ATOM 654 O O . GLU A 1 86 ? 4.449 -13.148 -11.742 1 98.12 86 GLU A O 1
ATOM 659 N N . ALA A 1 87 ? 2.477 -12.086 -12.18 1 98.81 87 ALA A N 1
ATOM 660 C CA . ALA A 1 87 ? 1.826 -13.266 -12.734 1 98.81 87 ALA A CA 1
ATOM 661 C C . ALA A 1 87 ? 2.547 -13.75 -13.992 1 98.81 87 ALA A C 1
ATOM 663 O O . ALA A 1 87 ? 2.734 -14.953 -14.18 1 98.81 87 ALA A O 1
ATOM 664 N N . TRP A 1 88 ? 2.961 -12.805 -14.789 1 98.44 88 TRP A N 1
ATOM 665 C CA . TRP A 1 88 ? 3.703 -13.148 -16 1 98.44 88 TRP A CA 1
ATOM 666 C C . TRP A 1 88 ? 5.082 -13.703 -15.648 1 98.44 88 TRP A C 1
ATOM 668 O O . TRP A 1 88 ? 5.496 -14.734 -16.188 1 98.44 88 TRP A O 1
ATOM 678 N N . GLU A 1 89 ? 5.82 -13.023 -14.781 1 96.69 89 GLU A N 1
ATOM 679 C CA . GLU A 1 89 ? 7.188 -13.398 -14.43 1 96.69 89 GLU A CA 1
ATOM 680 C C . GLU A 1 89 ? 7.234 -14.781 -13.789 1 96.69 89 GLU A C 1
ATOM 682 O O . GLU A 1 89 ? 8.156 -15.555 -14.039 1 96.69 89 GLU A O 1
ATOM 687 N N . GLU A 1 90 ? 6.238 -15.07 -12.961 1 98.06 90 GLU A N 1
ATOM 688 C CA . GLU A 1 90 ? 6.312 -16.297 -12.164 1 98.06 90 GLU A CA 1
ATOM 689 C C . GLU A 1 90 ? 5.566 -17.438 -12.836 1 98.06 90 GLU A C 1
ATOM 691 O O . GLU A 1 90 ? 5.867 -18.609 -12.594 1 98.06 90 GLU A O 1
ATOM 696 N N . ALA A 1 91 ? 4.543 -17.203 -13.766 1 98.75 91 ALA A N 1
ATOM 697 C CA . ALA A 1 91 ? 3.686 -18.266 -14.273 1 98.75 91 ALA A CA 1
ATOM 698 C C . ALA A 1 91 ? 3.379 -18.078 -15.758 1 98.75 91 ALA A C 1
ATOM 700 O O . ALA A 1 91 ? 2.547 -18.781 -16.328 1 98.75 91 ALA A O 1
ATOM 701 N N . ARG A 1 92 ? 3.992 -17.062 -16.422 1 98.62 92 ARG A N 1
ATOM 702 C CA . ARG A 1 92 ? 3.68 -16.703 -17.797 1 98.62 92 ARG A CA 1
ATOM 703 C C . ARG A 1 92 ? 2.176 -16.562 -18 1 98.62 92 ARG A C 1
ATOM 705 O O . ARG A 1 92 ? 1.645 -16.969 -19.031 1 98.62 92 ARG A O 1
ATOM 712 N N . ALA A 1 93 ? 1.532 -16.109 -17.016 1 98.81 93 ALA A N 1
ATOM 713 C CA . ALA A 1 93 ? 0.08 -15.945 -17.031 1 98.81 93 ALA A CA 1
ATOM 714 C C . ALA A 1 93 ? -0.318 -14.531 -17.438 1 98.81 93 ALA A C 1
ATOM 716 O O . ALA A 1 93 ? 0.173 -13.555 -16.859 1 98.81 93 ALA A O 1
ATOM 717 N N . ARG A 1 94 ? -1.155 -14.445 -18.422 1 98.69 94 ARG A N 1
ATOM 718 C CA . ARG A 1 94 ? -1.783 -13.18 -18.766 1 98.69 94 ARG A CA 1
ATOM 719 C C . ARG A 1 94 ? -3.109 -13.008 -18.031 1 98.69 94 ARG A C 1
ATOM 721 O O . ARG A 1 94 ? -4.012 -13.836 -18.156 1 98.69 94 ARG A O 1
ATOM 728 N N . ILE A 1 95 ? -3.186 -11.883 -17.281 1 98.81 95 ILE A N 1
ATOM 729 C CA . ILE A 1 95 ? -4.344 -11.789 -16.406 1 98.81 95 ILE A CA 1
ATOM 730 C C . ILE A 1 95 ? -5.016 -10.43 -16.562 1 98.81 95 ILE A C 1
ATOM 732 O O . ILE A 1 95 ? -4.391 -9.477 -17.031 1 98.81 95 ILE A O 1
ATOM 736 N N . GLU A 1 96 ? -6.262 -10.375 -16.281 1 98.62 96 GLU A N 1
ATOM 737 C CA . GLU A 1 96 ? -7.047 -9.148 -16.125 1 98.62 96 GLU A CA 1
ATOM 738 C C . GLU A 1 96 ? -7.398 -8.906 -14.664 1 98.62 96 GLU A C 1
ATOM 740 O O . GLU A 1 96 ? -8.031 -9.742 -14.023 1 98.62 96 GLU A O 1
ATOM 745 N N . ILE A 1 97 ? -6.969 -7.773 -14.195 1 98.38 97 ILE A N 1
ATOM 746 C CA . ILE A 1 97 ? -7.219 -7.418 -12.797 1 98.38 97 ILE A CA 1
ATOM 747 C C . ILE A 1 97 ? -8.68 -7.004 -12.625 1 98.38 97 ILE A C 1
ATOM 749 O O . ILE A 1 97 ? -9.203 -6.215 -13.414 1 98.38 97 ILE A O 1
ATOM 753 N N . ASP A 1 98 ? -9.359 -7.5 -11.633 1 97.56 98 ASP A N 1
ATOM 754 C CA . ASP A 1 98 ? -10.758 -7.184 -11.344 1 97.56 98 ASP A CA 1
ATOM 755 C C . ASP A 1 98 ? -10.859 -6.098 -10.273 1 97.56 98 ASP A C 1
ATOM 757 O O . ASP A 1 98 ? -11.422 -5.027 -10.523 1 97.56 98 ASP A O 1
ATOM 761 N N . CYS A 1 99 ? -10.328 -6.34 -9.078 1 97.25 99 CYS A N 1
ATOM 762 C CA . CYS A 1 99 ? -10.422 -5.395 -7.969 1 97.25 99 CYS A CA 1
ATOM 763 C C . CYS A 1 99 ? -9.391 -5.711 -6.895 1 97.25 99 CYS A C 1
ATOM 765 O O . CYS A 1 99 ? -8.711 -6.738 -6.965 1 97.25 99 CYS A O 1
ATOM 767 N N . LEU A 1 100 ? -9.211 -4.789 -5.984 1 98.44 100 LEU A N 1
ATOM 768 C CA . LEU A 1 100 ? -8.367 -5.004 -4.812 1 98.44 100 LEU A CA 1
ATOM 769 C C . LEU A 1 100 ? -9.07 -5.898 -3.797 1 98.44 100 LEU A C 1
ATOM 771 O O . LEU A 1 100 ? -10.078 -5.504 -3.205 1 98.44 100 LEU A O 1
ATOM 775 N N . LEU A 1 101 ? -8.523 -7.062 -3.604 1 98.56 101 LEU A N 1
ATOM 776 C CA . LEU A 1 101 ? -9.148 -8.094 -2.779 1 98.56 101 LEU A CA 1
ATOM 777 C C . LEU A 1 101 ? -8.789 -7.898 -1.309 1 98.56 101 LEU A C 1
ATOM 779 O O . LEU A 1 101 ? -9.633 -8.109 -0.43 1 98.56 101 LEU A O 1
ATOM 783 N N . ALA A 1 102 ? -7.535 -7.539 -1.07 1 98.62 102 ALA A N 1
ATOM 784 C CA . ALA A 1 102 ? -7.066 -7.457 0.311 1 98.62 102 ALA A CA 1
ATOM 785 C C . ALA A 1 102 ? -5.84 -6.559 0.42 1 98.62 102 ALA A C 1
ATOM 787 O O . ALA A 1 102 ? -5.074 -6.422 -0.539 1 98.62 102 ALA A O 1
ATOM 788 N N . VAL A 1 103 ? -5.707 -5.941 1.507 1 98.75 103 VAL A N 1
ATOM 789 C CA . VAL A 1 103 ? -4.5 -5.246 1.939 1 98.75 103 VAL A CA 1
ATOM 790 C C . VAL A 1 103 ? -4.02 -5.824 3.27 1 98.75 103 VAL A C 1
ATOM 792 O O . VAL A 1 103 ? -4.719 -5.734 4.281 1 98.75 103 VAL A O 1
ATOM 795 N N . TYR A 1 104 ? -2.828 -6.426 3.275 1 98.44 104 TYR A N 1
ATOM 796 C CA . TYR A 1 104 ? -2.281 -7.016 4.492 1 98.44 104 TYR A CA 1
ATOM 797 C C . TYR A 1 104 ? -1.068 -6.23 4.98 1 98.44 104 TYR A C 1
ATOM 799 O O . TYR A 1 104 ? -0.154 -5.941 4.203 1 98.44 104 TYR A O 1
ATOM 807 N N . ASP A 1 105 ? -1.096 -5.855 6.215 1 97.75 105 ASP A N 1
ATOM 808 C CA . ASP A 1 105 ? 0.076 -5.312 6.895 1 97.75 105 ASP A CA 1
ATOM 809 C C . ASP A 1 105 ? 0.861 -6.418 7.598 1 97.75 105 ASP A C 1
ATOM 811 O O . ASP A 1 105 ? 0.301 -7.176 8.398 1 97.75 105 ASP A O 1
ATOM 815 N N . ILE A 1 106 ? 2.115 -6.457 7.266 1 96.5 106 ILE A N 1
ATOM 816 C CA . ILE A 1 106 ? 2.998 -7.395 7.953 1 96.5 106 ILE A CA 1
ATOM 817 C C . ILE A 1 106 ? 4.113 -6.629 8.656 1 96.5 106 ILE A C 1
ATOM 819 O O . ILE A 1 106 ? 5.258 -6.625 8.195 1 96.5 106 ILE A O 1
ATOM 823 N N . PRO A 1 107 ? 3.82 -6.047 9.82 1 95.5 107 PRO A N 1
ATOM 824 C CA . PRO A 1 107 ? 4.758 -5.16 10.508 1 95.5 107 PRO A CA 1
ATOM 825 C C . PRO A 1 107 ? 6.078 -5.848 10.852 1 95.5 107 PRO A C 1
ATOM 827 O O . PRO A 1 107 ? 7.145 -5.234 10.758 1 95.5 107 PRO A O 1
ATOM 830 N N . ARG A 1 108 ? 6.027 -7.086 11.18 1 92.94 108 ARG A N 1
ATOM 831 C CA . ARG A 1 108 ? 7.211 -7.805 11.656 1 92.94 108 ARG A CA 1
ATOM 832 C C . ARG A 1 108 ? 8.328 -7.758 10.617 1 92.94 108 ARG A C 1
ATOM 834 O O . ARG A 1 108 ? 9.508 -7.68 10.969 1 92.94 108 ARG A O 1
ATOM 841 N N . ILE A 1 109 ? 7.969 -7.727 9.391 1 92.5 109 ILE A N 1
ATOM 842 C CA . ILE A 1 109 ? 8.984 -7.688 8.344 1 92.5 109 ILE A CA 1
ATOM 843 C C . ILE A 1 109 ? 8.828 -6.406 7.523 1 92.5 109 ILE A C 1
ATOM 845 O O . ILE A 1 109 ? 9.367 -6.301 6.418 1 92.5 109 ILE A O 1
ATOM 849 N N . SER A 1 110 ? 8.008 -5.461 7.922 1 93.88 110 SER A N 1
ATOM 850 C CA . SER A 1 110 ? 7.789 -4.145 7.336 1 93.88 110 SER A CA 1
ATOM 851 C C . SER A 1 110 ? 7.352 -4.258 5.879 1 93.88 110 SER A C 1
ATOM 853 O O . SER A 1 110 ? 7.98 -3.672 4.988 1 93.88 110 SER A O 1
ATOM 855 N N . GLN A 1 111 ? 6.23 -4.938 5.711 1 96 111 GLN A N 1
ATOM 856 C CA . GLN A 1 111 ? 5.688 -5.145 4.375 1 96 111 GLN A CA 1
ATOM 857 C C . GLN A 1 111 ? 4.191 -4.852 4.34 1 96 111 GLN A C 1
ATOM 859 O O . GLN A 1 111 ? 3.471 -5.141 5.297 1 96 111 GLN A O 1
ATOM 864 N N . VAL A 1 112 ? 3.785 -4.254 3.289 1 98.38 112 VAL A N 1
ATOM 865 C CA . VAL A 1 112 ? 2.371 -4.164 2.938 1 98.38 112 VAL A CA 1
ATOM 866 C C . VAL A 1 112 ? 2.104 -4.961 1.663 1 98.38 112 VAL A C 1
ATOM 868 O O . VAL A 1 112 ? 2.816 -4.812 0.669 1 98.38 112 VAL A O 1
ATOM 871 N N . GLN A 1 113 ? 1.116 -5.824 1.73 1 98.75 113 GLN A N 1
ATOM 872 C CA . GLN A 1 113 ? 0.753 -6.629 0.568 1 98.75 113 GLN A CA 1
ATOM 873 C C . GLN A 1 113 ? -0.579 -6.176 -0.021 1 98.75 113 GLN A C 1
ATOM 875 O O . GLN A 1 113 ? -1.584 -6.102 0.689 1 98.75 113 GLN A O 1
ATOM 880 N N . LEU A 1 114 ? -0.564 -5.801 -1.268 1 98.88 114 LEU A N 1
ATOM 881 C CA . LEU A 1 114 ? -1.779 -5.562 -2.041 1 98.88 114 LEU A CA 1
ATOM 882 C C . LEU A 1 114 ? -2.111 -6.77 -2.912 1 98.88 114 LEU A C 1
ATOM 884 O O . LEU A 1 114 ? -1.4 -7.062 -3.877 1 98.88 114 LEU A O 1
ATOM 888 N N . ILE A 1 115 ? -3.189 -7.473 -2.572 1 98.94 115 ILE A N 1
ATOM 889 C CA . ILE A 1 115 ? -3.592 -8.68 -3.291 1 98.94 115 ILE A CA 1
ATOM 890 C C . ILE A 1 115 ? -4.832 -8.383 -4.133 1 98.94 115 ILE A C 1
ATOM 892 O O . ILE A 1 115 ? -5.836 -7.891 -3.617 1 98.94 115 ILE A O 1
ATOM 896 N N . PHE A 1 116 ? -4.77 -8.719 -5.387 1 98.88 116 PHE A N 1
ATOM 897 C CA . PHE A 1 116 ? -5.859 -8.438 -6.312 1 98.88 116 PHE A CA 1
ATOM 898 C C . PHE A 1 116 ? -6.602 -9.711 -6.688 1 98.88 116 PHE A C 1
ATOM 900 O O . PHE A 1 116 ? -6.016 -10.797 -6.684 1 98.88 116 PHE A O 1
ATOM 907 N N . ARG A 1 117 ? -7.848 -9.57 -6.922 1 98.81 117 ARG A N 1
ATOM 908 C CA . ARG A 1 117 ? -8.609 -10.578 -7.652 1 98.81 117 ARG A CA 1
ATOM 909 C C . ARG A 1 117 ? -8.422 -10.422 -9.156 1 98.81 117 ARG A C 1
ATOM 911 O O . ARG A 1 117 ? -8.461 -9.312 -9.68 1 98.81 117 ARG A O 1
ATOM 918 N N . ALA A 1 118 ? -8.18 -11.547 -9.828 1 98.75 118 ALA A N 1
ATOM 919 C CA . ALA A 1 118 ? -7.926 -11.484 -11.266 1 98.75 118 ALA A CA 1
ATOM 920 C C . ALA A 1 118 ? -8.445 -12.734 -11.969 1 98.75 118 ALA A C 1
ATOM 922 O O . ALA A 1 118 ? -8.797 -13.719 -11.32 1 98.75 118 ALA A O 1
ATOM 923 N N . ARG A 1 119 ? -8.5 -12.625 -13.266 1 98.62 119 ARG A N 1
ATOM 924 C CA . ARG A 1 119 ? -8.844 -13.773 -14.094 1 98.62 119 ARG A CA 1
ATOM 925 C C . ARG A 1 119 ? -7.801 -13.992 -15.188 1 98.62 119 ARG A C 1
ATOM 927 O O . ARG A 1 119 ? -7.254 -13.031 -15.727 1 98.62 119 ARG A O 1
ATOM 934 N N . LEU A 1 120 ? -7.562 -15.242 -15.547 1 98.69 120 LEU A N 1
ATOM 935 C CA . LEU A 1 120 ? -6.707 -15.586 -16.672 1 98.69 120 LEU A CA 1
ATOM 936 C C . LEU A 1 120 ? -7.363 -15.188 -18 1 98.69 120 LEU A C 1
ATOM 938 O O . LEU A 1 120 ? -8.57 -15.375 -18.172 1 98.69 120 LEU A O 1
ATOM 942 N N . LEU A 1 121 ? -6.605 -14.633 -18.844 1 98.31 121 LEU A N 1
ATOM 943 C CA . LEU A 1 121 ? -7.098 -14.305 -20.172 1 98.31 121 LEU A CA 1
ATOM 944 C C . LEU A 1 121 ? -6.996 -15.508 -21.109 1 98.31 121 LEU A C 1
ATOM 946 O O . LEU A 1 121 ? -7.648 -15.547 -22.156 1 98.31 121 LEU A O 1
ATOM 950 N N . SER A 1 122 ? -6.094 -16.438 -20.766 1 96.75 122 SER A N 1
ATOM 951 C CA . SER A 1 122 ? -5.93 -17.734 -21.406 1 96.75 122 SER A CA 1
ATOM 952 C C . SER A 1 122 ? -5.48 -18.797 -20.422 1 96.75 122 SER A C 1
ATOM 954 O O . SER A 1 122 ? -4.887 -18.484 -19.391 1 96.75 122 SER A O 1
ATOM 956 N N . PRO A 1 123 ? -5.789 -20.031 -20.719 1 94.69 123 PRO A N 1
ATOM 957 C CA . PRO A 1 123 ? -5.363 -21.078 -19.797 1 94.69 123 PRO A CA 1
ATOM 958 C C . PRO A 1 123 ? -3.873 -21.406 -19.906 1 94.69 123 PRO A C 1
ATOM 960 O O . PRO A 1 123 ? -3.355 -22.219 -19.141 1 94.69 123 PRO A O 1
ATOM 963 N N . ALA A 1 124 ? -3.234 -20.797 -20.844 1 97.44 124 ALA A N 1
ATOM 964 C CA . ALA A 1 124 ? -1.81 -21.047 -21.031 1 97.44 124 ALA A CA 1
ATOM 965 C C . ALA A 1 124 ? -0.992 -20.484 -19.875 1 97.44 124 ALA A C 1
ATOM 967 O O . ALA A 1 124 ? -1.015 -19.281 -19.609 1 97.44 124 ALA A O 1
ATOM 968 N N . ILE A 1 125 ? -0.323 -21.391 -19.188 1 98.56 125 ILE A N 1
ATOM 969 C CA . ILE A 1 125 ? 0.557 -21.031 -18.078 1 98.56 125 ILE A CA 1
ATOM 970 C C . ILE A 1 125 ? 1.807 -21.906 -18.109 1 98.56 125 ILE A C 1
ATOM 972 O O . ILE A 1 125 ? 1.759 -23.047 -18.562 1 98.56 125 ILE A O 1
ATOM 976 N N . GLU A 1 126 ? 2.893 -21.359 -17.719 1 98.62 126 GLU A N 1
ATOM 977 C CA . GLU A 1 126 ? 4.168 -22.062 -17.594 1 98.62 126 GLU A CA 1
ATOM 978 C C . GLU A 1 126 ? 5.051 -21.422 -16.531 1 98.62 126 GLU A C 1
ATOM 980 O O . GLU A 1 126 ? 5.023 -20.203 -16.328 1 98.62 126 GLU A O 1
ATOM 985 N N . PRO A 1 127 ? 5.758 -22.266 -15.844 1 98.5 127 PRO A N 1
ATOM 986 C CA . PRO A 1 127 ? 6.625 -21.688 -14.812 1 98.5 127 PRO A CA 1
ATOM 987 C C . PRO A 1 127 ? 7.68 -20.75 -15.391 1 98.5 127 PRO A C 1
ATOM 989 O O . PRO A 1 127 ? 8.273 -21.031 -16.438 1 98.5 127 PRO A O 1
ATOM 992 N N . GLY A 1 128 ? 7.801 -19.5 -14.758 1 95.75 128 GLY A N 1
ATOM 993 C CA . GLY A 1 128 ? 8.977 -18.688 -14.992 1 95.75 128 GLY A CA 1
ATOM 994 C C . GLY A 1 128 ? 10.188 -19.125 -14.195 1 95.75 128 GLY A C 1
ATOM 995 O O . GLY A 1 128 ? 10.164 -20.188 -13.555 1 95.75 128 GLY A O 1
ATOM 996 N N . PRO A 1 129 ? 11.25 -18.375 -14.156 1 91.81 129 PRO A N 1
ATOM 997 C CA . PRO A 1 129 ? 12.508 -18.766 -13.516 1 91.81 129 PRO A CA 1
ATOM 998 C C . PRO A 1 129 ? 12.375 -18.922 -12 1 91.81 129 PRO A C 1
ATOM 1000 O O . PRO A 1 129 ? 13.148 -19.656 -11.383 1 91.81 129 PRO A O 1
ATOM 1003 N N . GLU A 1 130 ? 11.383 -18.219 -11.367 1 93.12 130 GLU A N 1
ATOM 1004 C CA . GLU A 1 130 ? 11.258 -18.234 -9.914 1 93.12 130 GLU A CA 1
ATOM 1005 C C . GLU A 1 130 ? 10.258 -19.281 -9.453 1 93.12 130 GLU A C 1
ATOM 1007 O O . GLU A 1 130 ? 9.961 -19.391 -8.266 1 93.12 130 GLU A O 1
ATOM 1012 N N . SER A 1 131 ? 9.789 -20.109 -10.414 1 97.38 131 SER A N 1
ATOM 1013 C CA . SER A 1 131 ? 8.812 -21.141 -10.117 1 97.38 131 SER A CA 1
ATOM 1014 C C . SER A 1 131 ? 9.273 -22.5 -10.633 1 97.38 131 SER A C 1
ATOM 1016 O O . SER A 1 131 ? 9.742 -22.625 -11.766 1 97.38 131 SER A O 1
ATOM 1018 N N . VAL A 1 132 ? 9.125 -23.531 -9.773 1 97.44 132 VAL A N 1
ATOM 1019 C CA . VAL A 1 132 ? 9.43 -24.891 -10.172 1 97.44 132 VAL A CA 1
ATOM 1020 C C . VAL A 1 132 ? 8.305 -25.438 -11.055 1 97.44 132 VAL A C 1
ATOM 1022 O O . VAL A 1 132 ? 8.562 -26.156 -12.023 1 97.44 132 VAL A O 1
ATOM 1025 N N . GLU A 1 133 ? 7.18 -25.125 -10.609 1 98.25 133 GLU A N 1
ATOM 1026 C CA . GLU A 1 133 ? 5.945 -25.578 -11.242 1 98.25 133 GLU A CA 1
ATOM 1027 C C . GLU A 1 133 ? 4.82 -24.562 -11.047 1 98.25 133 GLU A C 1
ATOM 1029 O O . GLU A 1 133 ? 4.867 -23.75 -10.117 1 98.25 133 GLU A O 1
ATOM 1034 N N . VAL A 1 134 ? 3.863 -24.625 -11.992 1 98.75 134 VAL A N 1
ATOM 1035 C CA . VAL A 1 134 ? 2.629 -23.859 -11.828 1 98.75 134 VAL A CA 1
ATOM 1036 C C . VAL A 1 134 ? 1.429 -24.75 -12.148 1 98.75 134 VAL A C 1
ATOM 1038 O O . VAL A 1 134 ? 1.561 -25.75 -12.859 1 98.75 134 VAL A O 1
ATOM 1041 N N . GLY A 1 135 ? 0.3 -24.438 -11.609 1 98.44 135 GLY A N 1
ATOM 1042 C CA . GLY A 1 135 ? -0.881 -25.25 -11.852 1 98.44 135 GLY A CA 1
ATOM 1043 C C . GLY A 1 135 ? -2.178 -24.531 -11.531 1 98.44 135 GLY A C 1
ATOM 1044 O O . GLY A 1 135 ? -2.17 -23.484 -10.875 1 98.44 135 GLY A O 1
ATOM 1045 N N . LEU A 1 136 ? -3.18 -25.031 -12.086 1 98.62 136 LEU A N 1
ATOM 1046 C CA . LEU A 1 136 ? -4.539 -24.625 -11.758 1 98.62 136 LEU A CA 1
ATOM 1047 C C . LEU A 1 136 ? -5.203 -25.641 -10.828 1 98.62 136 LEU A C 1
ATOM 1049 O O . LEU A 1 136 ? -5.281 -26.828 -11.148 1 98.62 136 LEU A O 1
ATOM 1053 N N . PHE A 1 137 ? -5.672 -25.141 -9.688 1 98.69 137 PHE A N 1
ATOM 1054 C CA . PHE A 1 137 ? -6.195 -26.031 -8.664 1 98.69 137 PHE A CA 1
ATOM 1055 C C . PHE A 1 137 ? -7.656 -25.719 -8.367 1 98.69 137 PHE A C 1
ATOM 1057 O O . PHE A 1 137 ? -8.023 -24.547 -8.156 1 98.69 137 PHE A O 1
ATOM 1064 N N . ALA A 1 138 ? -8.477 -26.797 -8.406 1 98.5 138 ALA A N 1
ATOM 1065 C CA . ALA A 1 138 ? -9.773 -26.641 -7.758 1 98.5 138 ALA A CA 1
ATOM 1066 C C . ALA A 1 138 ? -9.617 -26.391 -6.262 1 98.5 138 ALA A C 1
ATOM 1068 O O . ALA A 1 138 ? -8.609 -26.75 -5.664 1 98.5 138 ALA A O 1
ATOM 1069 N N . TRP A 1 139 ? -10.57 -25.75 -5.668 1 98.5 139 TRP A N 1
ATOM 1070 C CA . TRP A 1 139 ? -10.516 -25.391 -4.262 1 98.5 139 TRP A CA 1
ATOM 1071 C C . TRP A 1 139 ? -10.125 -26.578 -3.395 1 98.5 139 TRP A C 1
ATOM 1073 O O . TRP A 1 139 ? -9.25 -26.469 -2.533 1 98.5 139 TRP A O 1
ATOM 1083 N N . ASP A 1 140 ? -10.781 -27.703 -3.689 1 98.12 140 ASP A N 1
ATOM 1084 C CA . ASP A 1 140 ? -10.594 -28.891 -2.863 1 98.12 140 ASP A CA 1
ATOM 1085 C C . ASP A 1 140 ? -9.242 -29.547 -3.129 1 98.12 140 ASP A C 1
ATOM 1087 O O . ASP A 1 140 ? -8.789 -30.391 -2.357 1 98.12 140 ASP A O 1
ATOM 1091 N N . ASP A 1 141 ? -8.586 -29.188 -4.176 1 98.5 141 ASP A N 1
ATOM 1092 C CA . ASP A 1 141 ? -7.312 -29.797 -4.559 1 98.5 141 ASP A CA 1
ATOM 1093 C C . ASP A 1 141 ? -6.137 -28.922 -4.145 1 98.5 141 ASP A C 1
ATOM 1095 O O . ASP A 1 141 ? -4.977 -29.281 -4.34 1 98.5 141 ASP A O 1
ATOM 1099 N N . ILE A 1 142 ? -6.398 -27.719 -3.611 1 98.75 142 ILE A N 1
ATOM 1100 C CA . ILE A 1 142 ? -5.332 -26.828 -3.162 1 98.75 142 ILE A CA 1
ATOM 1101 C C . ILE A 1 142 ? -4.492 -27.531 -2.098 1 98.75 142 ILE A C 1
ATOM 1103 O O . ILE A 1 142 ? -5.035 -28.109 -1.156 1 98.75 142 ILE A O 1
ATOM 1107 N N . PRO A 1 143 ? -3.254 -27.516 -2.287 1 98.5 143 PRO A N 1
ATOM 1108 C CA . PRO A 1 143 ? -2.396 -28.125 -1.263 1 98.5 143 PRO A CA 1
ATOM 1109 C C . PRO A 1 143 ? -2.229 -27.234 -0.034 1 98.5 143 PRO A C 1
ATOM 1111 O O . PRO A 1 143 ? -1.141 -26.703 0.206 1 98.5 143 PRO A O 1
ATOM 1114 N N . TRP A 1 144 ? -3.137 -27.219 0.829 1 98.5 144 TRP A N 1
ATOM 1115 C CA . TRP A 1 144 ? -3.24 -26.266 1.937 1 98.5 144 TRP A CA 1
ATOM 1116 C C . TRP A 1 144 ? -2.045 -26.406 2.875 1 98.5 144 TRP A C 1
ATOM 1118 O O . TRP A 1 144 ? -1.532 -25.391 3.379 1 98.5 144 TRP A O 1
ATOM 1128 N N . SER A 1 145 ? -1.572 -27.578 3.107 1 97.94 145 SER A N 1
ATOM 1129 C CA . SER A 1 145 ? -0.483 -27.828 4.047 1 97.94 145 SER A CA 1
ATOM 1130 C C . SER A 1 145 ? 0.866 -27.453 3.439 1 97.94 145 SER A C 1
ATOM 1132 O O . SER A 1 145 ? 1.877 -27.406 4.141 1 97.94 145 SER A O 1
ATOM 1134 N N . GLN A 1 146 ? 0.857 -27.156 2.17 1 98.38 146 GLN A N 1
ATOM 1135 C CA . GLN A 1 146 ? 2.104 -26.875 1.474 1 98.38 146 GLN A CA 1
ATOM 1136 C C . GLN A 1 146 ? 2.123 -25.422 0.967 1 98.38 146 GLN A C 1
ATOM 1138 O O . GLN A 1 146 ? 2.885 -25.094 0.057 1 98.38 146 GLN A O 1
ATOM 1143 N N . LEU A 1 147 ? 1.296 -24.594 1.471 1 98.56 147 LEU A N 1
ATOM 1144 C CA . LEU A 1 147 ? 1.322 -23.172 1.126 1 98.56 147 LEU A CA 1
ATOM 1145 C C . LEU A 1 147 ? 2.467 -22.469 1.837 1 98.56 147 LEU A C 1
ATOM 1147 O O . LEU A 1 147 ? 2.746 -22.734 3.006 1 98.56 147 LEU A O 1
ATOM 1151 N N . ALA A 1 148 ? 3.041 -21.562 1.156 1 97.94 148 ALA A N 1
ATOM 1152 C CA . ALA A 1 148 ? 4.32 -21 1.566 1 97.94 148 ALA A CA 1
ATOM 1153 C C . ALA A 1 148 ? 4.148 -20.047 2.744 1 97.94 148 ALA A C 1
ATOM 1155 O O . ALA A 1 148 ? 4.984 -20 3.648 1 97.94 148 ALA A O 1
ATOM 1156 N N . PHE A 1 149 ? 3.125 -19.203 2.729 1 96.56 149 PHE A N 1
ATOM 1157 C CA . PHE A 1 149 ? 2.984 -18.125 3.693 1 96.56 149 PHE A CA 1
ATOM 1158 C C . PHE A 1 149 ? 1.547 -18.016 4.188 1 96.56 149 PHE A C 1
ATOM 1160 O O . PHE A 1 149 ? 0.608 -18.328 3.449 1 96.56 149 PHE A O 1
ATOM 1167 N N . PRO A 1 150 ? 1.346 -17.578 5.402 1 96.38 150 PRO A N 1
ATOM 1168 C CA . PRO A 1 150 ? -0.01 -17.406 5.934 1 96.38 150 PRO A CA 1
ATOM 1169 C C . PRO A 1 150 ? -0.877 -16.5 5.062 1 96.38 150 PRO A C 1
ATOM 1171 O O . PRO A 1 150 ? -2.078 -16.75 4.918 1 96.38 150 PRO A O 1
ATOM 1174 N N . SER A 1 151 ? -0.29 -15.445 4.512 1 97.19 151 SER A N 1
ATOM 1175 C CA . SER A 1 151 ? -1.067 -14.484 3.73 1 97.19 151 SER A CA 1
ATOM 1176 C C . SER A 1 151 ? -1.663 -15.141 2.488 1 97.19 151 SER A C 1
ATOM 1178 O O . SER A 1 151 ? -2.656 -14.656 1.942 1 97.19 151 SER A O 1
ATOM 1180 N N . VAL A 1 152 ? -1.033 -16.234 1.995 1 98.44 152 VAL A N 1
ATOM 1181 C CA . VAL A 1 152 ? -1.607 -16.969 0.879 1 98.44 152 VAL A CA 1
ATOM 1182 C C . VAL A 1 152 ? -2.939 -17.594 1.301 1 98.44 152 VAL A C 1
ATOM 1184 O O . VAL A 1 152 ? -3.932 -17.5 0.573 1 98.44 152 VAL A O 1
ATOM 1187 N N . VAL A 1 153 ? -2.881 -18.172 2.514 1 98.19 153 VAL A N 1
ATOM 1188 C CA . VAL A 1 153 ? -4.09 -18.766 3.068 1 98.19 153 VAL A CA 1
ATOM 1189 C C . VAL A 1 153 ? -5.164 -17.703 3.242 1 98.19 153 VAL A C 1
ATOM 1191 O O . VAL A 1 153 ? -6.312 -17.891 2.84 1 98.19 153 VAL A O 1
ATOM 1194 N N . TRP A 1 154 ? -4.812 -16.562 3.814 1 98.44 154 TRP A N 1
ATOM 1195 C CA . TRP A 1 154 ? -5.746 -15.453 4.016 1 98.44 154 TRP A CA 1
ATOM 1196 C C . TRP A 1 154 ? -6.363 -15.016 2.691 1 98.44 154 TRP A C 1
ATOM 1198 O O . TRP A 1 154 ? -7.578 -14.82 2.6 1 98.44 154 TRP A O 1
ATOM 1208 N N . SER A 1 155 ? -5.539 -14.867 1.667 1 98.69 155 SER A N 1
ATOM 1209 C CA . SER A 1 155 ? -5.965 -14.375 0.36 1 98.69 155 SER A CA 1
ATOM 1210 C C . SER A 1 155 ? -6.945 -15.336 -0.302 1 98.69 155 SER A C 1
ATOM 1212 O O . SER A 1 155 ? -7.957 -14.906 -0.861 1 98.69 155 SER A O 1
ATOM 1214 N N . LEU A 1 156 ? -6.566 -16.625 -0.243 1 98.81 156 LEU A N 1
ATOM 1215 C CA . LEU A 1 156 ? -7.445 -17.625 -0.82 1 98.81 156 LEU A CA 1
ATOM 1216 C C . LEU A 1 156 ? -8.805 -17.625 -0.126 1 98.81 156 LEU A C 1
ATOM 1218 O O . LEU A 1 156 ? -9.844 -17.656 -0.788 1 98.81 156 LEU A O 1
ATOM 1222 N N . ASN A 1 157 ? -8.789 -17.578 1.191 1 98.5 157 ASN A N 1
ATOM 1223 C CA . ASN A 1 157 ? -10.039 -17.547 1.952 1 98.5 157 ASN A CA 1
ATOM 1224 C C . ASN A 1 157 ? -10.836 -16.281 1.671 1 98.5 157 ASN A C 1
ATOM 1226 O O . ASN A 1 157 ? -12.07 -16.328 1.578 1 98.5 157 ASN A O 1
ATOM 1230 N N . GLU A 1 158 ? -10.164 -15.156 1.591 1 98.31 158 GLU A N 1
ATOM 1231 C CA . GLU A 1 158 ? -10.844 -13.906 1.256 1 98.31 158 GLU A CA 1
ATOM 1232 C C . GLU A 1 158 ? -11.516 -13.992 -0.11 1 98.31 158 GLU A C 1
ATOM 1234 O O . GLU A 1 158 ? -12.656 -13.547 -0.275 1 98.31 158 GLU A O 1
ATOM 1239 N N . HIS A 1 159 ? -10.773 -14.539 -1.093 1 98.62 159 HIS A N 1
ATOM 1240 C CA . HIS A 1 159 ? -11.336 -14.711 -2.428 1 98.62 159 HIS A CA 1
ATOM 1241 C C . HIS A 1 159 ? -12.602 -15.555 -2.383 1 98.62 159 HIS A C 1
ATOM 1243 O O . HIS A 1 159 ? -13.617 -15.195 -2.988 1 98.62 159 HIS A O 1
ATOM 1249 N N . ARG A 1 160 ? -12.508 -16.641 -1.66 1 98.31 160 ARG A N 1
ATOM 1250 C CA . ARG A 1 160 ? -13.656 -17.531 -1.548 1 98.31 160 ARG A CA 1
ATOM 1251 C C . ARG A 1 160 ? -14.844 -16.828 -0.916 1 98.31 160 ARG A C 1
ATOM 1253 O O . ARG A 1 160 ? -15.977 -16.969 -1.382 1 98.31 160 ARG A O 1
ATOM 1260 N N . ALA A 1 161 ? -14.602 -16.094 0.104 1 97.5 161 ALA A N 1
ATOM 1261 C CA . ALA A 1 161 ? -15.656 -15.406 0.845 1 97.5 161 ALA A CA 1
ATOM 1262 C C . ALA A 1 161 ? -16.328 -14.352 -0.022 1 97.5 161 ALA A C 1
ATOM 1264 O O . ALA A 1 161 ? -17.484 -13.969 0.232 1 97.5 161 ALA A O 1
ATOM 1265 N N . ARG A 1 162 ? -15.648 -13.891 -1.065 1 97.5 162 ARG A N 1
ATOM 1266 C CA . ARG A 1 162 ? -16.141 -12.758 -1.842 1 97.5 162 ARG A CA 1
ATOM 1267 C C . ARG A 1 162 ? -16.672 -13.219 -3.201 1 97.5 162 ARG A C 1
ATOM 1269 O O . ARG A 1 162 ? -16.969 -12.391 -4.066 1 97.5 162 ARG A O 1
ATOM 1276 N N . LEU A 1 163 ? -16.703 -14.531 -3.443 1 96.44 163 LEU A N 1
ATOM 1277 C CA . LEU A 1 163 ? -17.203 -15.039 -4.719 1 96.44 163 LEU A CA 1
ATOM 1278 C C . LEU A 1 163 ? -18.578 -14.461 -5.031 1 96.44 163 LEU A C 1
ATOM 1280 O O . LEU A 1 163 ? -19.453 -14.43 -4.164 1 96.44 163 LEU A O 1
ATOM 1284 N N . GLY A 1 164 ? -18.703 -13.914 -6.18 1 94.12 164 GLY A N 1
ATOM 1285 C CA . GLY A 1 164 ? -20 -13.406 -6.629 1 94.12 164 GLY A CA 1
ATOM 1286 C C . GLY A 1 164 ? -20.25 -11.969 -6.203 1 94.12 164 GLY A C 1
ATOM 1287 O O . GLY A 1 164 ? -21.281 -11.391 -6.547 1 94.12 164 GLY A O 1
ATOM 1288 N N . GLN A 1 165 ? -19.281 -11.383 -5.449 1 94.94 165 GLN A N 1
ATOM 1289 C CA . GLN A 1 165 ? -19.422 -10.008 -5 1 94.94 165 GLN A CA 1
ATOM 1290 C C . GLN A 1 165 ? -18.516 -9.07 -5.797 1 94.94 165 GLN A C 1
ATOM 1292 O O . GLN A 1 165 ? -17.391 -9.43 -6.141 1 94.94 165 GLN A O 1
ATOM 1297 N N . ARG A 1 166 ? -19.016 -7.875 -6.203 1 87.38 166 ARG A N 1
ATOM 1298 C CA . ARG A 1 166 ? -18.219 -6.941 -6.984 1 87.38 166 ARG A CA 1
ATOM 1299 C C . ARG A 1 166 ? -17.859 -5.703 -6.168 1 87.38 166 ARG A C 1
ATOM 1301 O O . ARG A 1 166 ? -16.891 -5.016 -6.461 1 87.38 166 ARG A O 1
ATOM 1308 N N . ASP A 1 167 ? -18.625 -5.297 -5.18 1 91.25 167 ASP A N 1
ATOM 1309 C CA . ASP A 1 167 ? -18.422 -4.086 -4.387 1 91.25 167 ASP A CA 1
ATOM 1310 C C . ASP A 1 167 ? -18.234 -4.422 -2.908 1 91.25 167 ASP A C 1
ATOM 1312 O O . ASP A 1 167 ? -19.219 -4.582 -2.17 1 91.25 167 ASP A O 1
ATOM 1316 N N . PHE A 1 168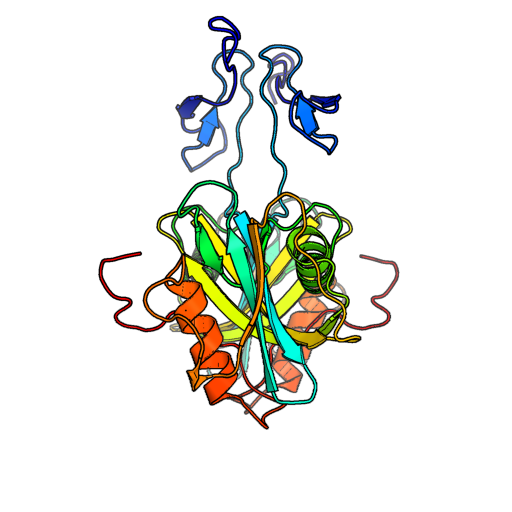 ? -16.969 -4.582 -2.58 1 96.12 168 PHE A N 1
ATOM 1317 C CA . PHE A 1 168 ? -16.641 -4.914 -1.197 1 96.12 168 PHE A CA 1
ATOM 1318 C C . PHE A 1 168 ? -15.328 -4.262 -0.778 1 96.12 168 PHE A C 1
ATOM 1320 O O . PHE A 1 168 ? -14.477 -3.977 -1.62 1 96.12 168 PHE A O 1
ATOM 1327 N N . PRO A 1 169 ? -15.195 -3.951 0.526 1 96.88 169 PRO A N 1
ATOM 1328 C CA . PRO A 1 169 ? -13.898 -3.49 1.022 1 96.88 169 PRO A CA 1
ATOM 1329 C C . PRO A 1 169 ? -12.828 -4.582 0.99 1 96.88 169 PRO A C 1
ATOM 1331 O O . PRO A 1 169 ? -13.148 -5.766 1.136 1 96.88 169 PRO A O 1
ATOM 1334 N N . PRO A 1 170 ? -11.633 -4.156 0.802 1 97.5 170 PRO A N 1
ATOM 1335 C CA . PRO A 1 170 ? -10.594 -5.184 0.859 1 97.5 170 PRO A CA 1
ATOM 1336 C C . PRO A 1 170 ? -10.477 -5.836 2.234 1 97.5 170 PRO A C 1
ATOM 1338 O O . PRO A 1 170 ? -10.68 -5.176 3.256 1 97.5 170 PRO A O 1
ATOM 1341 N N . GLY A 1 171 ? -10.156 -7.113 2.203 1 96.5 171 GLY A N 1
ATOM 1342 C CA . GLY A 1 171 ? -9.859 -7.789 3.457 1 96.5 171 GLY A CA 1
ATOM 1343 C C . GLY A 1 171 ? -8.594 -7.285 4.121 1 96.5 171 GLY A C 1
ATOM 1344 O O . GLY A 1 171 ? -7.727 -6.715 3.461 1 96.5 171 GLY A O 1
ATOM 1345 N N . GLY A 1 172 ? -8.516 -7.422 5.402 1 95.94 172 GLY A N 1
ATOM 1346 C CA . GLY A 1 172 ? -7.328 -7.121 6.188 1 95.94 172 GLY A CA 1
ATOM 1347 C C . GLY A 1 172 ? -6.781 -8.328 6.926 1 95.94 172 GLY A C 1
ATOM 1348 O O . GLY A 1 172 ? -7.211 -9.461 6.684 1 95.94 172 GLY A O 1
ATOM 1349 N N . ASN A 1 173 ? -5.75 -7.992 7.766 1 95.62 173 ASN A N 1
ATOM 1350 C CA . ASN A 1 173 ? -5.18 -9.07 8.57 1 95.62 173 ASN A CA 1
ATOM 1351 C C . ASN A 1 173 ? -6.242 -9.734 9.445 1 95.62 173 ASN A C 1
ATOM 1353 O O . ASN A 1 173 ? -7.062 -9.055 10.062 1 95.62 173 ASN A O 1
ATOM 1357 N N . PRO A 1 174 ? -6.273 -11.031 9.477 1 91.19 174 PRO A N 1
ATOM 1358 C CA . PRO A 1 174 ? -7.176 -11.664 10.438 1 91.19 174 PRO A CA 1
ATOM 1359 C C . PRO A 1 174 ? -6.801 -11.352 11.883 1 91.19 174 PRO A C 1
ATOM 1361 O O . PRO A 1 174 ? -5.66 -10.984 12.164 1 91.19 174 PRO A O 1
ATOM 1364 N N . PRO A 1 175 ? -7.727 -11.156 12.914 1 78.31 175 PRO A N 1
ATOM 1365 C CA . PRO A 1 175 ? -7.441 -10.805 14.305 1 78.31 175 PRO A CA 1
ATOM 1366 C C . PRO A 1 175 ? -6.324 -11.656 14.914 1 78.31 175 PRO A C 1
ATOM 1368 O O . PRO A 1 175 ? -5.484 -11.141 15.656 1 78.31 175 PRO A O 1
ATOM 1371 N N . ASP A 1 176 ? -6.469 -12.984 15.32 1 60.78 176 ASP A N 1
ATOM 1372 C CA . ASP A 1 176 ? -5.465 -13.82 15.969 1 60.78 176 ASP A CA 1
ATOM 1373 C C . ASP A 1 176 ? -4.539 -14.461 14.938 1 60.78 176 ASP A C 1
ATOM 1375 O O . ASP A 1 176 ? -4.688 -15.641 14.609 1 60.78 176 ASP A O 1
ATOM 1379 N N . PRO A 1 177 ? -4.051 -13.594 14.203 1 51.09 177 PRO A N 1
ATOM 1380 C CA . PRO A 1 177 ? -3.24 -14.32 13.227 1 51.09 177 PRO A CA 1
ATOM 1381 C C . PRO A 1 177 ? -2.283 -15.312 13.875 1 51.09 177 PRO A C 1
ATOM 1383 O O . PRO A 1 177 ? -1.739 -15.039 14.953 1 51.09 177 PRO A O 1
ATOM 1386 N N . VAL A 1 178 ? -2.393 -16.625 13.836 1 37.62 178 VAL A N 1
ATOM 1387 C CA . VAL A 1 178 ? -1.574 -17.672 14.445 1 37.62 178 VAL A CA 1
ATOM 1388 C C . VAL A 1 178 ? -0.1 -17.281 14.375 1 37.62 178 VAL A C 1
ATOM 1390 O O . VAL A 1 178 ? 0.304 -16.516 13.508 1 37.62 178 VAL A O 1
ATOM 1393 N N . HIS A 1 179 ? 0.795 -17.578 15.539 1 40.72 179 HIS A N 1
ATOM 1394 C CA . HIS A 1 179 ? 2.203 -17.625 15.914 1 40.72 179 HIS A CA 1
ATOM 1395 C C . HIS A 1 179 ? 3.102 -17.703 14.688 1 40.72 179 HIS A C 1
ATOM 1397 O O . HIS A 1 179 ? 4.293 -17.406 14.766 1 40.72 179 HIS A O 1
ATOM 1403 N N . GLY A 1 180 ? 2.674 -18.375 13.578 1 35.06 180 GLY A N 1
ATOM 1404 C CA . GLY A 1 180 ? 3.674 -18.797 12.609 1 35.06 180 GLY A CA 1
ATOM 1405 C C . GLY A 1 180 ? 4.074 -17.703 11.648 1 35.06 180 GLY A C 1
ATOM 1406 O O . GLY A 1 180 ? 4.84 -17.938 10.711 1 35.06 180 GLY A O 1
ATOM 1407 N N . LEU A 1 181 ? 3.285 -16.594 11.609 1 35.5 181 LEU A N 1
ATOM 1408 C CA . LEU A 1 181 ? 3.99 -15.641 10.758 1 35.5 181 LEU A CA 1
ATOM 1409 C C . LEU A 1 181 ? 4.906 -14.742 11.586 1 35.5 181 LEU A C 1
ATOM 1411 O O . LEU A 1 181 ? 4.539 -14.32 12.68 1 35.5 181 LEU A O 1
ATOM 1415 N N . MET B 1 1 ? 23.109 23.844 5.816 1 24.36 1 MET B N 1
ATOM 1416 C CA . MET B 1 1 ? 23.641 22.625 5.188 1 24.36 1 MET B CA 1
ATOM 1417 C C . MET B 1 1 ? 25.172 22.672 5.125 1 24.36 1 MET B C 1
ATOM 1419 O O . MET B 1 1 ? 25.75 23.594 4.551 1 24.36 1 MET B O 1
ATOM 1423 N N . THR B 1 2 ? 25.891 22.188 6.117 1 31.92 2 THR B N 1
ATOM 1424 C CA . THR B 1 2 ? 27.328 22.406 5.984 1 31.92 2 THR B CA 1
ATOM 1425 C C . THR B 1 2 ? 27.812 21.938 4.617 1 31.92 2 THR B C 1
ATOM 1427 O O . THR B 1 2 ? 27.344 20.938 4.086 1 31.92 2 THR B O 1
ATOM 1430 N N . PRO B 1 3 ? 28.516 22.688 3.736 1 39.56 3 PRO B N 1
ATOM 1431 C CA . PRO B 1 3 ? 28.922 22.547 2.336 1 39.56 3 PRO B CA 1
ATOM 1432 C C . PRO B 1 3 ? 29.391 21.141 1.994 1 39.56 3 PRO B C 1
ATOM 1434 O O . PRO B 1 3 ? 29.141 20.656 0.887 1 39.56 3 PRO B O 1
ATOM 1437 N N . GLY B 1 4 ? 30.484 20.5 2.631 1 38.12 4 GLY B N 1
ATOM 1438 C CA . GLY B 1 4 ? 31.438 19.422 2.424 1 38.12 4 GLY B CA 1
ATOM 1439 C C . GLY B 1 4 ? 30.812 18.047 2.551 1 38.12 4 GLY B C 1
ATOM 1440 O O . GLY B 1 4 ? 31.531 17.031 2.551 1 38.12 4 GLY B O 1
ATOM 1441 N N . GLN B 1 5 ? 29.859 17.812 3.461 1 40 5 GLN B N 1
ATOM 1442 C CA . GLN B 1 5 ? 29.531 16.391 3.643 1 40 5 GLN B CA 1
ATOM 1443 C C . GLN B 1 5 ? 29.172 15.742 2.312 1 40 5 GLN B C 1
ATOM 1445 O O . GLN B 1 5 ? 28.25 16.188 1.623 1 40 5 GLN B O 1
ATOM 1450 N N . LYS B 1 6 ? 30.141 15.367 1.551 1 44.75 6 LYS B N 1
ATOM 1451 C CA . LYS B 1 6 ? 30.047 14.555 0.339 1 44.75 6 LYS B CA 1
ATOM 1452 C C . LYS B 1 6 ? 28.844 13.617 0.406 1 44.75 6 LYS B C 1
ATOM 1454 O O . LYS B 1 6 ? 28.703 12.852 1.362 1 44.75 6 LYS B O 1
ATOM 1459 N N . GLN B 1 7 ? 27.594 14.016 0.18 1 56.28 7 GLN B N 1
ATOM 1460 C CA . GLN B 1 7 ? 26.438 13.133 0.276 1 56.28 7 GLN B CA 1
ATOM 1461 C C . GLN B 1 7 ? 26.688 11.82 -0.467 1 56.28 7 GLN B C 1
ATOM 1463 O O . GLN B 1 7 ? 26.469 11.734 -1.679 1 56.28 7 GLN B O 1
ATOM 1468 N N . GLY B 1 8 ? 27.719 10.992 -0.028 1 67.5 8 GLY B N 1
ATOM 1469 C CA . GLY B 1 8 ? 27.953 9.648 -0.543 1 67.5 8 GLY B CA 1
ATOM 1470 C C . GLY B 1 8 ? 26.703 8.789 -0.552 1 67.5 8 GLY B C 1
ATOM 1471 O O . GLY B 1 8 ? 25.656 9.211 -0.065 1 67.5 8 GLY B O 1
ATOM 1472 N N . GLY B 1 9 ? 26.672 7.754 -1.482 1 77.88 9 GLY B N 1
ATOM 1473 C CA . GLY B 1 9 ? 25.578 6.801 -1.59 1 77.88 9 GLY B CA 1
ATOM 1474 C C . GLY B 1 9 ? 25.391 6.277 -3 1 77.88 9 GLY B C 1
ATOM 1475 O O . GLY B 1 9 ? 26.188 6.559 -3.891 1 77.88 9 GLY B O 1
ATOM 1476 N N . PRO B 1 10 ? 24.406 5.484 -3.08 1 81.19 10 PRO B N 1
ATOM 1477 C CA . PRO B 1 10 ? 24.125 4.934 -4.41 1 81.19 10 PRO B CA 1
ATOM 1478 C C . PRO B 1 10 ? 23.844 6.02 -5.449 1 81.19 10 PRO B C 1
ATOM 1480 O O . PRO B 1 10 ? 22.969 6.859 -5.254 1 81.19 10 PRO B O 1
ATOM 1483 N N . SER B 1 11 ? 24.766 6.125 -6.535 1 85.44 11 SER B N 1
ATOM 1484 C CA . SER B 1 11 ? 24.625 7.215 -7.5 1 85.44 11 SER B CA 1
ATOM 1485 C C . SER B 1 11 ? 24.844 6.719 -8.922 1 85.44 11 SER B C 1
ATOM 1487 O O . SER B 1 11 ? 24.578 7.445 -9.883 1 85.44 11 SER B O 1
ATOM 1489 N N . VAL B 1 12 ? 25.266 5.426 -9.062 1 86.12 12 VAL B N 1
ATOM 1490 C CA . VAL B 1 12 ? 25.547 4.902 -10.391 1 86.12 12 VAL B CA 1
ATOM 1491 C C . VAL B 1 12 ? 24.562 3.787 -10.734 1 86.12 12 VAL B C 1
ATOM 1493 O O . VAL B 1 12 ? 24.406 2.836 -9.969 1 86.12 12 VAL B O 1
ATOM 1496 N N . ARG B 1 13 ? 23.844 4.023 -11.812 1 86.31 13 ARG B N 1
ATOM 1497 C CA . ARG B 1 13 ? 22.938 2.979 -12.25 1 86.31 13 ARG B CA 1
ATOM 1498 C C . ARG B 1 13 ? 23.672 1.876 -13 1 86.31 13 ARG B C 1
ATOM 1500 O O . ARG B 1 13 ? 24.359 2.143 -13.984 1 86.31 13 ARG B O 1
ATOM 1507 N N . THR B 1 14 ? 23.672 0.726 -12.531 1 85.62 14 THR B N 1
ATOM 1508 C CA . THR B 1 14 ? 24.281 -0.435 -13.164 1 85.62 14 THR B CA 1
ATOM 1509 C C . THR B 1 14 ? 23.469 -1.696 -12.891 1 85.62 14 THR B C 1
ATOM 1511 O O . THR B 1 14 ? 22.594 -1.7 -12.023 1 85.62 14 THR B O 1
ATOM 1514 N N . ILE B 1 15 ? 23.594 -2.695 -13.742 1 86 15 ILE B N 1
ATOM 1515 C CA . ILE B 1 15 ? 23 -4.004 -13.477 1 86 15 ILE B CA 1
ATOM 1516 C C . ILE B 1 15 ? 23.984 -4.855 -12.672 1 86 15 ILE B C 1
ATOM 1518 O O . ILE B 1 15 ? 24.969 -5.348 -13.219 1 86 15 ILE B O 1
ATOM 1522 N N . PRO B 1 16 ? 23.703 -4.875 -11.422 1 80.75 16 PRO B N 1
ATOM 1523 C CA . PRO B 1 16 ? 24.625 -5.688 -10.602 1 80.75 16 PRO B CA 1
ATOM 1524 C C . PRO B 1 16 ? 24.625 -7.16 -11.008 1 80.75 16 PRO B C 1
ATOM 1526 O O . PRO B 1 16 ? 23.719 -7.609 -11.727 1 80.75 16 PRO B O 1
ATOM 1529 N N . GLU B 1 17 ? 25.609 -7.855 -10.625 1 74.88 17 GLU B N 1
ATOM 1530 C CA . GLU B 1 17 ? 25.672 -9.289 -10.906 1 74.88 17 GLU B CA 1
AT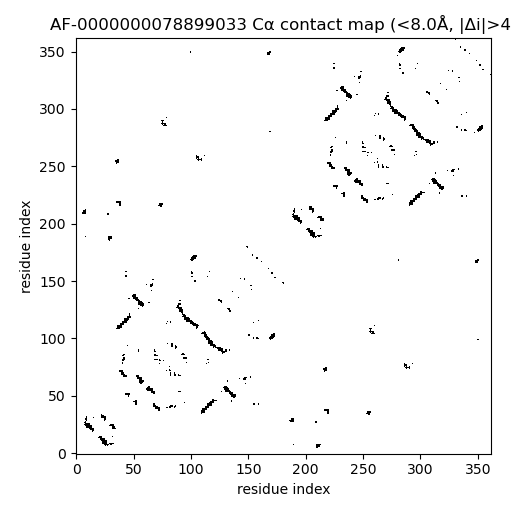OM 1531 C C . GLU B 1 17 ? 24.484 -10.023 -10.32 1 74.88 17 GLU B C 1
ATOM 1533 O O . GLU B 1 17 ? 24.109 -9.797 -9.164 1 74.88 17 GLU B O 1
ATOM 1538 N N . GLY B 1 18 ? 23.812 -10.836 -11.062 1 70.62 18 GLY B N 1
ATOM 1539 C CA . GLY B 1 18 ? 22.703 -11.625 -10.562 1 70.62 18 GLY B CA 1
ATOM 1540 C C . GLY B 1 18 ? 21.359 -10.914 -10.68 1 70.62 18 GLY B C 1
ATOM 1541 O O . GLY B 1 18 ? 20.328 -11.469 -10.336 1 70.62 18 GLY B O 1
ATOM 1542 N N . GLU B 1 19 ? 21.469 -9.617 -11.117 1 75 19 GLU B N 1
ATOM 1543 C CA . GLU B 1 19 ? 20.25 -8.828 -11.297 1 75 19 GLU B CA 1
ATOM 1544 C C . GLU B 1 19 ? 19.906 -8.68 -12.773 1 75 19 GLU B C 1
ATOM 1546 O O . GLU B 1 19 ? 20.766 -8.859 -13.641 1 75 19 GLU B O 1
ATOM 1551 N N . ASP B 1 20 ? 18.641 -8.539 -12.891 1 73.81 20 ASP B N 1
ATOM 1552 C CA . ASP B 1 20 ? 18.203 -8.375 -14.281 1 73.81 20 ASP B CA 1
ATOM 1553 C C . ASP B 1 20 ? 17.75 -6.945 -14.547 1 73.81 20 ASP B C 1
ATOM 1555 O O . ASP B 1 20 ? 17.281 -6.629 -15.648 1 73.81 20 ASP B O 1
ATOM 1559 N N . ARG B 1 21 ? 17.875 -6.148 -13.469 1 76.56 21 ARG B N 1
ATOM 1560 C CA . ARG B 1 21 ? 17.453 -4.762 -13.641 1 76.56 21 ARG B CA 1
ATOM 1561 C C . ARG B 1 21 ? 18.516 -3.799 -13.117 1 76.56 21 ARG B C 1
ATOM 1563 O O . ARG B 1 21 ? 19.328 -4.16 -12.258 1 76.56 21 ARG B O 1
ATOM 1570 N N . GLU B 1 22 ? 18.453 -2.613 -13.703 1 83.94 22 GLU B N 1
ATOM 1571 C CA . GLU B 1 22 ? 19.359 -1.574 -13.234 1 83.94 22 GLU B CA 1
ATOM 1572 C C . GLU B 1 22 ? 19.047 -1.168 -11.797 1 83.94 22 GLU B C 1
ATOM 1574 O O . GLU B 1 22 ? 17.875 -1.062 -11.422 1 83.94 22 GLU B O 1
ATOM 1579 N N . ARG B 1 23 ? 20.109 -1.132 -11.023 1 82 23 ARG B N 1
ATOM 1580 C CA . ARG B 1 23 ? 20.031 -0.653 -9.641 1 82 23 ARG B CA 1
ATOM 1581 C C . ARG B 1 23 ? 21.016 0.494 -9.406 1 82 23 ARG B C 1
ATOM 1583 O O . ARG B 1 23 ? 22 0.634 -10.133 1 82 23 ARG B O 1
ATOM 1590 N N . LEU B 1 24 ? 20.656 1.354 -8.461 1 83 24 LEU B N 1
ATOM 1591 C CA . LEU B 1 24 ? 21.625 2.355 -8.016 1 83 24 LEU B CA 1
ATOM 1592 C C . LEU B 1 24 ? 22.688 1.726 -7.121 1 83 24 LEU B C 1
ATOM 1594 O O . LEU B 1 24 ? 22.359 1.009 -6.172 1 83 24 LEU B O 1
ATOM 1598 N N . VAL B 1 25 ? 24 1.972 -7.531 1 85.81 25 VAL B N 1
ATOM 1599 C CA . VAL B 1 25 ? 25.125 1.402 -6.785 1 85.81 25 VAL B CA 1
ATOM 1600 C C . VAL B 1 25 ? 26.031 2.52 -6.293 1 85.81 25 VAL B C 1
ATOM 1602 O O . VAL B 1 25 ? 26.297 3.482 -7.02 1 85.81 25 VAL B O 1
ATOM 1605 N N . CYS B 1 26 ? 26.422 2.461 -5.047 1 87.06 26 CYS B N 1
ATOM 1606 C CA . CYS B 1 26 ? 27.391 3.41 -4.516 1 87.06 26 CYS B CA 1
ATOM 1607 C C . CYS B 1 26 ? 28.781 3.131 -5.062 1 87.06 26 CYS B C 1
ATOM 1609 O O . CYS B 1 26 ? 29.312 2.035 -4.887 1 87.06 26 CYS B O 1
ATOM 1611 N N . PRO B 1 27 ? 29.344 4.062 -5.754 1 84.31 27 PRO B N 1
ATOM 1612 C CA . PRO B 1 27 ? 30.672 3.824 -6.305 1 84.31 27 PRO B CA 1
ATOM 1613 C C . PRO B 1 27 ? 31.75 3.768 -5.23 1 84.31 27 PRO B C 1
ATOM 1615 O O . PRO B 1 27 ? 32.844 3.248 -5.473 1 84.31 27 PRO B O 1
ATOM 1618 N N . ASP B 1 28 ? 31.344 4.277 -4.102 1 81.25 28 ASP B N 1
ATOM 1619 C CA . ASP B 1 28 ? 32.344 4.348 -3.035 1 81.25 28 ASP B CA 1
ATOM 1620 C C . ASP B 1 28 ? 32.406 3.039 -2.252 1 81.25 28 ASP B C 1
ATOM 1622 O O . ASP B 1 28 ? 33.469 2.531 -1.962 1 81.25 28 ASP B O 1
ATOM 1626 N N . CYS B 1 29 ? 31.281 2.535 -2 1 83.31 29 CYS B N 1
ATOM 1627 C CA . CYS B 1 29 ? 31.297 1.383 -1.106 1 83.31 29 CYS B CA 1
ATOM 1628 C C . CYS B 1 29 ? 30.656 0.169 -1.771 1 83.31 29 CYS B C 1
ATOM 1630 O O . CYS B 1 29 ? 30.672 -0.93 -1.214 1 83.31 29 CYS B O 1
ATOM 1632 N N . GLY B 1 30 ? 30 0.326 -2.912 1 79.56 30 GLY B N 1
ATOM 1633 C CA . GLY B 1 30 ? 29.438 -0.801 -3.633 1 79.56 30 GLY B CA 1
ATOM 1634 C C . GLY B 1 30 ? 28.016 -1.128 -3.207 1 79.56 30 GLY B C 1
ATOM 1635 O O . GLY B 1 30 ? 27.406 -2.064 -3.729 1 79.56 30 GLY B O 1
ATOM 1636 N N . TYR B 1 31 ? 27.453 -0.248 -2.328 1 82.56 31 TYR B N 1
ATOM 1637 C CA . TYR B 1 31 ? 26.094 -0.489 -1.85 1 82.56 31 TYR B CA 1
ATOM 1638 C C . TYR B 1 31 ? 25.094 -0.421 -2.996 1 82.56 31 TYR B C 1
ATOM 1640 O O . TYR B 1 31 ? 25.141 0.503 -3.812 1 82.56 31 TYR B O 1
ATOM 1648 N N . ILE B 1 32 ? 24.312 -1.54 -3.096 1 77 32 ILE B N 1
ATOM 1649 C CA . ILE B 1 32 ? 23.234 -1.569 -4.07 1 77 32 ILE B CA 1
ATOM 1650 C C . ILE B 1 32 ? 21.938 -1.089 -3.418 1 77 32 ILE B C 1
ATOM 1652 O O . ILE B 1 32 ? 21.469 -1.678 -2.438 1 77 32 ILE B O 1
ATOM 1656 N N . ALA B 1 33 ? 21.453 0.01 -3.951 1 76 33 ALA B N 1
ATOM 1657 C CA . ALA B 1 33 ? 20.219 0.569 -3.408 1 76 33 ALA B CA 1
ATOM 1658 C C . ALA B 1 33 ? 19 -0.053 -4.078 1 76 33 ALA B C 1
ATOM 1660 O O . ALA B 1 33 ? 18.75 0.163 -5.266 1 76 33 ALA B O 1
ATOM 1661 N N . TYR B 1 34 ? 18.438 -0.959 -3.354 1 73.88 34 TYR B N 1
ATOM 1662 C CA . TYR B 1 34 ? 17.141 -1.44 -3.83 1 73.88 34 TYR B CA 1
ATOM 1663 C C . TYR B 1 34 ? 16.047 -0.414 -3.568 1 73.88 34 TYR B C 1
ATOM 1665 O O . TYR B 1 34 ? 15.875 0.036 -2.434 1 73.88 34 TYR B O 1
ATOM 1673 N N . GLU B 1 35 ? 15.578 0.143 -4.723 1 79.12 35 GLU B N 1
ATOM 1674 C CA . GLU B 1 35 ? 14.523 1.149 -4.594 1 79.12 35 GLU B CA 1
ATOM 1675 C C . GLU B 1 35 ? 13.148 0.538 -4.812 1 79.12 35 GLU B C 1
ATOM 1677 O O . GLU B 1 35 ? 12.938 -0.215 -5.766 1 79.12 35 GLU B O 1
ATOM 1682 N N . ASN B 1 36 ? 12.312 0.637 -3.855 1 86.56 36 ASN B N 1
ATOM 1683 C CA . ASN B 1 36 ? 10.906 0.264 -3.963 1 86.56 36 ASN B CA 1
ATOM 1684 C C . ASN B 1 36 ? 9.992 1.473 -3.787 1 86.56 36 ASN B C 1
ATOM 1686 O O . ASN B 1 36 ? 10.406 2.494 -3.236 1 86.56 36 ASN B O 1
ATOM 1690 N N . PRO B 1 37 ? 8.852 1.382 -4.406 1 94.38 37 PRO B N 1
ATOM 1691 C CA . PRO B 1 37 ? 7.918 2.484 -4.184 1 94.38 37 PRO B CA 1
ATOM 1692 C C . PRO B 1 37 ? 7.688 2.77 -2.699 1 94.38 37 PRO B C 1
ATOM 1694 O O . PRO B 1 37 ? 7.746 1.854 -1.875 1 94.38 37 PRO B O 1
ATOM 1697 N N . LYS B 1 38 ? 7.523 3.992 -2.396 1 95.31 38 LYS B N 1
ATOM 1698 C CA . LYS B 1 38 ? 7.277 4.395 -1.016 1 95.31 38 LYS B CA 1
ATOM 1699 C C . LYS B 1 38 ? 5.781 4.383 -0.7 1 95.31 38 LYS B C 1
ATOM 1701 O O . LYS B 1 38 ? 4.953 4.625 -1.579 1 95.31 38 LYS B O 1
ATOM 1706 N N . ILE B 1 39 ? 5.5 4.105 0.526 1 98 39 ILE B N 1
ATOM 1707 C CA . ILE B 1 39 ? 4.109 4.094 0.963 1 98 39 ILE B CA 1
ATOM 1708 C C . ILE B 1 39 ? 3.811 5.352 1.774 1 98 39 ILE B C 1
ATOM 1710 O O . ILE B 1 39 ? 4.516 5.656 2.74 1 98 39 ILE B O 1
ATOM 1714 N N . VAL B 1 40 ? 2.836 6.086 1.329 1 98.06 40 VAL B N 1
ATOM 1715 C CA . VAL B 1 40 ? 2.275 7.195 2.094 1 98.06 40 VAL B CA 1
ATOM 1716 C C . VAL B 1 40 ? 0.952 6.773 2.727 1 98.06 40 VAL B C 1
ATOM 1718 O O . VAL B 1 40 ? 0.129 6.121 2.078 1 98.06 40 VAL B O 1
ATOM 1721 N N . VAL B 1 41 ? 0.805 7.07 3.971 1 98.75 41 VAL B N 1
ATOM 1722 C CA . VAL B 1 41 ? -0.454 6.816 4.664 1 98.75 41 VAL B CA 1
ATOM 1723 C C . VAL B 1 41 ? -1.05 8.133 5.152 1 98.75 41 VAL B C 1
ATOM 1725 O O . VAL B 1 41 ? -0.318 9.047 5.539 1 98.75 41 VAL B O 1
ATOM 1728 N N . GLY B 1 42 ? -2.34 8.242 5.059 1 98.81 42 GLY B N 1
ATOM 1729 C CA . GLY B 1 42 ? -3.047 9.43 5.504 1 98.81 42 GLY B CA 1
ATOM 1730 C C . GLY B 1 42 ? -4.512 9.18 5.809 1 98.81 42 GLY B C 1
ATOM 1731 O O . GLY B 1 42 ? -4.969 8.031 5.777 1 98.81 42 GLY B O 1
ATOM 1732 N N . SER B 1 43 ? -5.262 10.258 6.148 1 98.94 43 SER B N 1
ATOM 1733 C CA . SER B 1 43 ? -6.66 10.07 6.52 1 98.94 43 SER B CA 1
ATOM 1734 C C . SER B 1 43 ? -7.492 11.297 6.176 1 98.94 43 SER B C 1
ATOM 1736 O O . SER B 1 43 ? -6.996 12.43 6.242 1 98.94 43 SER B O 1
ATOM 1738 N N . VAL B 1 44 ? -8.625 11.086 5.727 1 98.94 44 VAL B N 1
ATOM 1739 C CA . VAL B 1 44 ? -9.695 12.078 5.805 1 98.94 44 VAL B CA 1
ATOM 1740 C C . VAL B 1 44 ? -10.414 11.953 7.145 1 98.94 44 VAL B C 1
ATOM 1742 O O . VAL B 1 44 ? -11.164 11 7.371 1 98.94 44 VAL B O 1
ATOM 1745 N N . THR B 1 45 ? -10.164 12.914 7.973 1 98.88 45 THR B N 1
ATOM 1746 C CA . THR B 1 45 ? -10.617 12.844 9.359 1 98.88 45 THR B CA 1
ATOM 1747 C C . THR B 1 45 ? -11.703 13.883 9.625 1 98.88 45 THR B C 1
ATOM 1749 O O . THR B 1 45 ? -11.531 15.062 9.32 1 98.88 45 THR B O 1
ATOM 1752 N N . THR B 1 46 ? -12.766 13.453 10.219 1 98.69 46 THR B N 1
ATOM 1753 C CA . THR B 1 46 ? -13.867 14.367 10.469 1 98.69 46 THR B CA 1
ATOM 1754 C C . THR B 1 46 ? -14.188 14.438 11.961 1 98.69 46 THR B C 1
ATOM 1756 O O . THR B 1 46 ? -13.875 13.508 12.711 1 98.69 46 THR B O 1
ATOM 1759 N N . TRP B 1 47 ? -14.773 15.492 12.305 1 97.88 47 TRP B N 1
ATOM 1760 C CA . TRP B 1 47 ? -15.383 15.664 13.617 1 97.88 47 TRP B CA 1
ATOM 1761 C C . TRP B 1 47 ? -16.875 15.375 13.57 1 97.88 47 TRP B C 1
ATOM 1763 O O . TRP B 1 47 ? -17.422 15.055 12.516 1 97.88 47 TRP B O 1
ATOM 1773 N N . GLU B 1 48 ? -17.562 15.359 14.688 1 93.38 48 GLU B N 1
ATOM 1774 C CA . GLU B 1 48 ? -18.953 14.938 14.836 1 93.38 48 GLU B CA 1
ATOM 1775 C C . GLU B 1 48 ? -19.891 15.773 13.961 1 93.38 48 GLU B C 1
ATOM 1777 O O . GLU B 1 48 ? -20.875 15.266 13.438 1 93.38 48 GLU B O 1
ATOM 1782 N N . ASP B 1 49 ? -19.594 17.031 13.695 1 93.94 49 ASP B N 1
ATOM 1783 C CA . ASP B 1 49 ? -20.469 17.906 12.906 1 93.94 49 ASP B CA 1
ATOM 1784 C C . ASP B 1 49 ? -20.141 17.797 11.422 1 93.94 49 ASP B C 1
ATOM 1786 O O . ASP B 1 49 ? -20.672 18.562 10.609 1 93.94 49 ASP B O 1
ATOM 1790 N N . GLY B 1 50 ? -19.219 16.953 11.047 1 96.38 50 GLY B N 1
ATOM 1791 C CA . GLY B 1 50 ? -18.922 16.703 9.648 1 96.38 50 GLY B CA 1
ATOM 1792 C C . GLY B 1 50 ? -17.75 17.531 9.133 1 96.38 50 GLY B C 1
ATOM 1793 O O . GLY B 1 50 ? -17.312 17.359 7.996 1 96.38 50 GLY B O 1
ATOM 1794 N N . ARG B 1 51 ? -17.234 18.422 9.938 1 98.38 51 ARG B N 1
ATOM 1795 C CA . ARG B 1 51 ? -16.109 19.219 9.484 1 98.38 51 ARG B CA 1
ATOM 1796 C C . ARG B 1 51 ? -14.859 18.359 9.305 1 98.38 51 ARG B C 1
ATOM 1798 O O . ARG B 1 51 ? -14.648 17.406 10.055 1 98.38 51 ARG B O 1
ATOM 1805 N N . ILE B 1 52 ? -14.023 18.766 8.391 1 98.88 52 ILE B N 1
ATOM 1806 C CA . ILE B 1 52 ? -12.891 17.969 7.953 1 98.88 52 ILE B CA 1
ATOM 1807 C C . ILE B 1 52 ? -11.594 18.594 8.445 1 98.88 52 ILE B C 1
ATOM 1809 O O . ILE B 1 52 ? -11.406 19.812 8.328 1 98.88 52 ILE B O 1
ATOM 1813 N N . LEU B 1 53 ? -10.719 17.781 8.992 1 98.94 53 LEU B N 1
ATOM 1814 C CA . LEU B 1 53 ? -9.414 18.219 9.469 1 98.94 53 LEU B CA 1
ATOM 1815 C C . LEU B 1 53 ? -8.461 18.453 8.297 1 98.94 53 LEU B C 1
ATOM 1817 O O . LEU B 1 53 ? -8.266 17.562 7.465 1 98.94 53 LEU B O 1
ATOM 1821 N N . LEU B 1 54 ? -7.922 19.641 8.164 1 98.88 54 LEU B N 1
ATOM 1822 C CA . LEU B 1 54 ? -6.859 19.938 7.215 1 98.88 54 LEU B CA 1
ATOM 1823 C C . LEU B 1 54 ? -5.66 20.562 7.918 1 98.88 54 LEU B C 1
ATOM 1825 O O . LEU B 1 54 ? -5.812 21.203 8.961 1 98.88 54 LEU B O 1
ATOM 1829 N N . CYS B 1 55 ? -4.551 20.328 7.383 1 98.81 55 CYS B N 1
ATOM 1830 C CA . CYS B 1 55 ? -3.291 20.875 7.867 1 98.81 55 CYS B CA 1
ATOM 1831 C C . CYS B 1 55 ? -2.65 21.781 6.812 1 98.81 55 CYS B C 1
ATOM 1833 O O . CYS B 1 55 ? -2.553 21.391 5.645 1 98.81 55 CYS B O 1
ATOM 1835 N N . ARG B 1 56 ? -2.236 22.906 7.203 1 98.75 56 ARG B N 1
ATOM 1836 C CA . ARG B 1 56 ? -1.482 23.781 6.312 1 98.75 56 ARG B CA 1
ATOM 1837 C C . ARG B 1 56 ? 0.015 23.516 6.418 1 98.75 56 ARG B C 1
ATOM 1839 O O . ARG B 1 56 ? 0.599 23.641 7.496 1 98.75 56 ARG B O 1
ATOM 1846 N N . ARG B 1 57 ? 0.672 23.156 5.277 1 97.88 57 ARG B N 1
ATOM 1847 C CA . ARG B 1 57 ? 2.033 22.625 5.27 1 97.88 57 ARG B CA 1
ATOM 1848 C C . ARG B 1 57 ? 3.041 23.719 5.641 1 97.88 57 ARG B C 1
ATOM 1850 O O . ARG B 1 57 ? 2.98 24.828 5.117 1 97.88 57 ARG B O 1
ATOM 1857 N N . ALA B 1 58 ? 4.027 23.359 6.516 1 96.38 58 ALA B N 1
ATOM 1858 C CA . ALA B 1 58 ? 5.121 24.234 6.906 1 96.38 58 ALA B CA 1
ATOM 1859 C C . ALA B 1 58 ? 6.402 23.891 6.152 1 96.38 58 ALA B C 1
ATOM 1861 O O . ALA B 1 58 ? 7.438 24.531 6.344 1 96.38 58 ALA B O 1
ATOM 1862 N N . ILE B 1 59 ? 6.324 22.828 5.336 1 91.88 59 ILE B N 1
ATOM 1863 C CA . ILE B 1 59 ? 7.516 22.312 4.672 1 91.88 59 ILE B CA 1
ATOM 1864 C C . ILE B 1 59 ? 7.27 22.219 3.168 1 91.88 59 ILE B C 1
ATOM 1866 O O . ILE B 1 59 ? 6.121 22.219 2.721 1 91.88 59 ILE B O 1
ATOM 1870 N N . GLU B 1 60 ? 8.453 22.203 2.482 1 92.5 60 GLU B N 1
ATOM 1871 C CA . GLU B 1 60 ? 8.383 21.984 1.041 1 92.5 60 GLU B CA 1
ATOM 1872 C C . GLU B 1 60 ? 8.172 20.5 0.719 1 92.5 60 GLU B C 1
ATOM 1874 O O . GLU B 1 60 ? 8.508 19.625 1.522 1 92.5 60 GLU B O 1
ATOM 1879 N N . PRO B 1 61 ? 7.586 20.203 -0.431 1 93.5 61 PRO B N 1
ATOM 1880 C CA . PRO B 1 61 ? 7.02 21.109 -1.432 1 93.5 61 PRO B CA 1
ATOM 1881 C C . PRO B 1 61 ? 5.66 21.656 -1.018 1 93.5 61 PRO B C 1
ATOM 1883 O O . PRO B 1 61 ? 5.016 21.125 -0.115 1 93.5 61 PRO B O 1
ATOM 1886 N N . ARG B 1 62 ? 5.145 22.719 -1.655 1 95.12 62 ARG B N 1
ATOM 1887 C CA . ARG B 1 62 ? 3.842 23.359 -1.516 1 95.12 62 ARG B CA 1
ATOM 1888 C C . ARG B 1 62 ? 3.641 23.891 -0.1 1 95.12 62 ARG B C 1
ATOM 1890 O O . ARG B 1 62 ? 2.576 23.703 0.492 1 95.12 62 ARG B O 1
ATOM 1897 N N . ARG B 1 63 ? 4.688 24.484 0.411 1 96.31 63 ARG B N 1
ATOM 1898 C CA . ARG B 1 63 ? 4.559 25.156 1.7 1 96.31 63 ARG B CA 1
ATOM 1899 C C . ARG B 1 63 ? 3.406 26.156 1.686 1 96.31 63 ARG B C 1
ATOM 1901 O O . ARG B 1 63 ? 3.246 26.922 0.724 1 96.31 63 ARG B O 1
ATOM 1908 N N . GLY B 1 64 ? 2.627 26.125 2.738 1 98.12 64 GLY B N 1
ATOM 1909 C CA . GLY B 1 64 ? 1.538 27.078 2.852 1 98.12 64 GLY B CA 1
ATOM 1910 C C . GLY B 1 64 ? 0.23 26.578 2.279 1 98.12 64 GLY B C 1
ATOM 1911 O O . GLY B 1 64 ? -0.817 27.203 2.449 1 98.12 64 GLY B O 1
ATOM 1912 N N . PHE B 1 65 ? 0.249 25.484 1.591 1 98.62 65 PHE B N 1
ATOM 1913 C CA . PHE B 1 65 ? -0.961 24.891 1.039 1 98.62 65 PHE B CA 1
ATOM 1914 C C . PHE B 1 65 ? -1.546 23.859 2.002 1 98.62 65 PHE B C 1
ATOM 1916 O O . PHE B 1 65 ? -0.834 23.312 2.852 1 98.62 65 PHE B O 1
ATOM 1923 N N . TRP B 1 66 ? -2.822 23.641 1.866 1 98.81 66 TRP B N 1
ATOM 1924 C CA . TRP B 1 66 ? -3.541 22.75 2.768 1 98.81 66 TRP B CA 1
ATOM 1925 C C . TRP B 1 66 ? -3.477 21.312 2.27 1 98.81 66 TRP B C 1
ATOM 1927 O O . TRP B 1 66 ? -3.482 21.062 1.061 1 98.81 66 TRP B O 1
ATOM 1937 N N . THR B 1 67 ? -3.404 20.391 3.17 1 98.75 67 THR B N 1
ATOM 1938 C CA . THR B 1 67 ? -3.357 18.969 2.855 1 98.75 67 THR B CA 1
ATOM 1939 C C . THR B 1 67 ? -4.074 18.156 3.93 1 98.75 67 THR B C 1
ATOM 1941 O O . THR B 1 67 ? -4.562 18.703 4.914 1 98.75 67 THR B O 1
ATOM 1944 N N . LEU B 1 68 ? -4.297 16.891 3.711 1 98.81 68 LEU B N 1
ATOM 1945 C CA . LEU B 1 68 ? -4.695 15.922 4.727 1 98.81 68 LEU B CA 1
ATOM 1946 C C . LEU B 1 68 ? -3.502 15.516 5.586 1 98.81 68 LEU B C 1
ATOM 1948 O O . LEU B 1 68 ? -2.359 15.547 5.129 1 98.81 68 LEU B O 1
ATOM 1952 N N . PRO B 1 69 ? -3.744 15.234 6.883 1 98.75 69 PRO B N 1
ATOM 1953 C CA . PRO B 1 69 ? -2.631 14.602 7.594 1 98.75 69 PRO B CA 1
ATOM 1954 C C . PRO B 1 69 ? -2.141 13.328 6.91 1 98.75 69 PRO B C 1
ATOM 1956 O O . PRO B 1 69 ? -2.91 12.375 6.738 1 98.75 69 PRO B O 1
ATOM 1959 N N . ALA B 1 70 ? -0.933 13.32 6.539 1 98.5 70 ALA B N 1
ATOM 1960 C CA . ALA B 1 70 ? -0.357 12.195 5.809 1 98.5 70 ALA B CA 1
ATOM 1961 C C . ALA B 1 70 ? 1.168 12.242 5.844 1 98.5 70 ALA B C 1
ATOM 1963 O O . ALA B 1 70 ? 1.758 13.305 6.062 1 98.5 70 ALA B O 1
ATOM 1964 N N . GLY B 1 71 ? 1.809 11.148 5.629 1 96.62 71 GLY B N 1
ATOM 1965 C CA . GLY B 1 71 ? 3.256 11.023 5.566 1 96.62 71 GLY B CA 1
ATOM 1966 C C . GLY B 1 71 ? 3.717 9.609 5.238 1 96.62 71 GLY B C 1
ATOM 1967 O O . GLY B 1 71 ? 2.895 8.727 5.008 1 96.62 71 GLY B O 1
ATOM 1968 N N . TYR B 1 72 ? 4.941 9.477 5.207 1 95.31 72 TYR B N 1
ATOM 1969 C CA . TYR B 1 72 ? 5.512 8.172 4.879 1 95.31 72 TYR B CA 1
ATOM 1970 C C . TYR B 1 72 ? 5.258 7.168 5.996 1 95.31 72 TYR B C 1
ATOM 1972 O O . TYR B 1 72 ? 5.336 7.516 7.18 1 95.31 72 TYR B O 1
ATOM 1980 N N . MET B 1 73 ? 4.992 5.949 5.559 1 96.5 73 MET B N 1
ATOM 1981 C CA . MET B 1 73 ? 4.891 4.855 6.52 1 96.5 73 MET B CA 1
ATOM 1982 C C . MET B 1 73 ? 6.25 4.551 7.141 1 96.5 73 MET B C 1
ATOM 1984 O O . MET B 1 73 ? 7.281 4.66 6.477 1 96.5 73 MET B O 1
ATOM 1988 N N . GLU B 1 74 ? 6.27 4.148 8.391 1 92.69 74 GLU B N 1
ATOM 1989 C CA . GLU B 1 74 ? 7.492 3.789 9.102 1 92.69 74 GLU B CA 1
ATOM 1990 C C . GLU B 1 74 ? 7.621 2.275 9.242 1 92.69 74 GLU B C 1
ATOM 1992 O O . GLU B 1 74 ? 6.625 1.553 9.188 1 92.69 74 GLU B O 1
ATOM 1997 N N . LEU B 1 75 ? 8.836 1.842 9.469 1 91.75 75 LEU B N 1
ATOM 1998 C CA . LEU B 1 75 ? 9.07 0.415 9.664 1 91.75 75 LEU B CA 1
ATOM 1999 C C . LEU B 1 75 ? 8.336 -0.097 10.891 1 91.75 75 LEU B C 1
ATOM 2001 O O . LEU B 1 75 ? 8.234 0.606 11.898 1 91.75 75 LEU B O 1
ATOM 2005 N N . GLY B 1 76 ? 7.762 -1.291 10.781 1 93.69 76 GLY B N 1
ATOM 2006 C CA . GLY B 1 76 ? 7.219 -1.989 11.938 1 93.69 76 GLY B CA 1
ATOM 2007 C C . GLY B 1 76 ? 5.812 -1.55 12.297 1 93.69 76 GLY B C 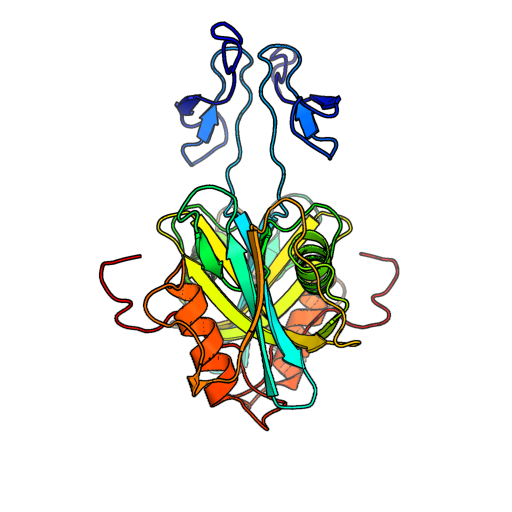1
ATOM 2008 O O . GLY B 1 76 ? 5.27 -1.958 13.32 1 93.69 76 GLY B O 1
ATOM 2009 N N . GLU B 1 77 ? 5.211 -0.771 11.445 1 95.38 77 GLU B N 1
ATOM 2010 C CA . GLU B 1 77 ? 3.861 -0.333 11.789 1 95.38 77 GLU B CA 1
ATOM 2011 C C . GLU B 1 77 ? 2.846 -0.819 10.758 1 95.38 77 GLU B C 1
ATOM 2013 O O . GLU B 1 77 ? 3.213 -1.189 9.641 1 95.38 77 GLU B O 1
ATOM 2018 N N . ALA B 1 78 ? 1.587 -0.884 11.195 1 97.56 78 ALA B N 1
ATOM 2019 C CA . ALA B 1 78 ? 0.474 -1.095 10.273 1 97.56 78 ALA B CA 1
ATOM 2020 C C . ALA B 1 78 ? 0.068 0.211 9.594 1 97.56 78 ALA B C 1
ATOM 2022 O O . ALA B 1 78 ? 0.291 1.295 10.141 1 97.56 78 ALA B O 1
ATOM 2023 N N . SER B 1 79 ? -0.474 0.092 8.43 1 98.56 79 SER B N 1
ATOM 2024 C CA . SER B 1 79 ? -0.819 1.272 7.645 1 98.56 79 SER B CA 1
ATOM 2025 C C . SER B 1 79 ? -1.791 2.174 8.398 1 98.56 79 SER B C 1
ATOM 2027 O O . SER B 1 79 ? -1.619 3.395 8.43 1 98.56 79 SER B O 1
ATOM 2029 N N . ALA B 1 80 ? -2.793 1.6 9.055 1 98.69 80 ALA B N 1
ATOM 2030 C CA . ALA B 1 80 ? -3.76 2.371 9.828 1 98.69 80 ALA B CA 1
ATOM 2031 C C . ALA B 1 80 ? -3.082 3.09 10.992 1 98.69 80 ALA B C 1
ATOM 2033 O O . ALA B 1 80 ? -3.389 4.25 11.281 1 98.69 80 ALA B O 1
ATOM 2034 N N . ALA B 1 81 ? -2.205 2.391 11.656 1 98.38 81 ALA B N 1
ATOM 2035 C CA . ALA B 1 81 ? -1.461 2.996 12.758 1 98.38 81 ALA B CA 1
ATOM 2036 C C . ALA B 1 81 ? -0.604 4.16 12.266 1 98.38 81 ALA B C 1
ATOM 2038 O O . ALA B 1 81 ? -0.468 5.172 12.961 1 98.38 81 ALA B O 1
ATOM 2039 N N . GLY B 1 82 ? -0.007 3.945 11.109 1 98.25 82 GLY B N 1
ATOM 2040 C CA . GLY B 1 82 ? 0.755 5.027 10.508 1 98.25 82 GLY B CA 1
ATOM 2041 C C . GLY B 1 82 ? -0.081 6.262 10.227 1 98.25 82 GLY B C 1
ATOM 2042 O O . GLY B 1 82 ? 0.358 7.387 10.477 1 98.25 82 GLY B O 1
ATOM 2043 N N . ALA B 1 83 ? -1.286 6.062 9.711 1 98.81 83 ALA B N 1
ATOM 2044 C CA . ALA B 1 83 ? -2.188 7.18 9.438 1 98.81 83 ALA B CA 1
ATOM 2045 C C . ALA B 1 83 ? -2.539 7.93 10.719 1 98.81 83 ALA B C 1
ATOM 2047 O O . ALA B 1 83 ? -2.564 9.164 10.734 1 98.81 83 ALA B O 1
ATOM 2048 N N . ALA B 1 84 ? -2.785 7.164 11.742 1 98.81 84 ALA B N 1
ATOM 2049 C CA . ALA B 1 84 ? -3.09 7.773 13.031 1 98.81 84 ALA B CA 1
ATOM 2050 C C . ALA B 1 84 ? -1.886 8.539 13.578 1 98.81 84 ALA B C 1
ATOM 2052 O O . ALA B 1 84 ? -2.035 9.625 14.133 1 98.81 84 ALA B O 1
ATOM 2053 N N . ARG B 1 85 ? -0.744 7.949 13.445 1 97.94 85 ARG B N 1
ATOM 2054 C CA . ARG B 1 85 ? 0.478 8.609 13.891 1 97.94 85 ARG B CA 1
ATOM 2055 C C . ARG B 1 85 ? 0.682 9.938 13.164 1 97.94 85 ARG B C 1
ATOM 2057 O O . ARG B 1 85 ? 0.999 10.953 13.789 1 97.94 85 ARG B O 1
ATOM 2064 N N . GLU B 1 86 ? 0.532 9.93 11.805 1 98.19 86 GLU B N 1
ATOM 2065 C CA . GLU B 1 86 ? 0.709 11.148 11.023 1 98.19 86 GLU B CA 1
ATOM 2066 C C . GLU B 1 86 ? -0.278 12.227 11.453 1 98.19 86 GLU B C 1
ATOM 2068 O O . GLU B 1 86 ? 0.054 13.414 11.445 1 98.19 86 GLU B O 1
ATOM 2073 N N . ALA B 1 87 ? -1.562 11.836 11.773 1 98.81 87 ALA B N 1
ATOM 2074 C CA . ALA B 1 87 ? -2.541 12.797 12.281 1 98.81 87 ALA B CA 1
ATOM 2075 C C . ALA B 1 87 ? -2.057 13.445 13.57 1 98.81 87 ALA B C 1
ATOM 2077 O O . ALA B 1 87 ? -2.213 14.656 13.766 1 98.81 87 ALA B O 1
ATOM 2078 N N . TRP B 1 88 ? -1.467 12.648 14.406 1 98.44 88 TRP B N 1
ATOM 2079 C CA . TRP B 1 88 ? -0.923 13.18 15.656 1 98.44 88 TRP B CA 1
ATOM 2080 C C . TRP B 1 88 ? 0.272 14.086 15.383 1 98.44 88 TRP B C 1
ATOM 2082 O O . TRP B 1 88 ? 0.359 15.188 15.938 1 98.44 88 TRP B O 1
ATOM 2092 N N . GLU B 1 89 ? 1.22 13.641 14.562 1 96.81 89 GLU B N 1
ATOM 2093 C CA . GLU B 1 89 ? 2.453 14.375 14.297 1 96.81 89 GLU B CA 1
ATOM 2094 C C . GLU B 1 89 ? 2.162 15.719 13.641 1 96.81 89 GLU B C 1
ATOM 2096 O O . GLU B 1 89 ? 2.826 16.719 13.945 1 96.81 89 GLU B O 1
ATOM 2101 N N . GLU B 1 90 ? 1.175 15.742 12.75 1 98 90 GLU B N 1
ATOM 2102 C CA . GLU B 1 90 ? 0.964 16.938 11.953 1 98 90 GLU B CA 1
ATOM 2103 C C . GLU B 1 90 ? -0.105 17.844 12.57 1 98 90 GLU B C 1
ATOM 2105 O O . GLU B 1 90 ? -0.124 19.047 12.328 1 98 90 GLU B O 1
ATOM 2110 N N . ALA B 1 91 ? -1.077 17.328 13.445 1 98.75 91 ALA B N 1
ATOM 2111 C CA . ALA B 1 91 ? -2.223 18.125 13.891 1 98.75 91 ALA B CA 1
ATOM 2112 C C . ALA B 1 91 ? -2.551 17.828 15.352 1 98.75 91 ALA B C 1
ATOM 2114 O O . ALA B 1 91 ? -3.578 18.281 15.859 1 98.75 91 ALA B O 1
ATOM 2115 N N . ARG B 1 92 ? -1.729 17.031 16.047 1 98.62 92 ARG B N 1
ATOM 2116 C CA . ARG B 1 92 ? -2.012 16.578 17.406 1 98.62 92 ARG B CA 1
ATOM 2117 C C . ARG B 1 92 ? -3.434 16.031 17.531 1 98.62 92 ARG B C 1
ATOM 2119 O O . ARG B 1 92 ? -4.117 16.281 18.516 1 98.62 92 ARG B O 1
ATOM 2126 N N . ALA B 1 93 ? -3.861 15.422 16.516 1 98.81 93 ALA B N 1
ATOM 2127 C CA . ALA B 1 93 ? -5.215 14.875 16.438 1 98.81 93 ALA B CA 1
ATOM 2128 C C . ALA B 1 93 ? -5.238 13.398 16.828 1 98.81 93 ALA B C 1
ATOM 2130 O O . ALA B 1 93 ? -4.469 12.602 16.297 1 98.81 93 ALA B O 1
ATOM 2131 N N . ARG B 1 94 ? -6.074 13.086 17.75 1 98.69 94 ARG B N 1
ATOM 2132 C CA . ARG B 1 94 ? -6.352 11.688 18.062 1 98.69 94 ARG B CA 1
ATOM 2133 C C . ARG B 1 94 ? -7.535 11.164 17.266 1 98.69 94 ARG B C 1
ATOM 2135 O O . ARG B 1 94 ? -8.633 11.719 17.344 1 98.69 94 ARG B O 1
ATOM 2142 N N . ILE B 1 95 ? -7.27 10.078 16.531 1 98.81 95 ILE B N 1
ATOM 2143 C CA . ILE B 1 95 ? -8.305 9.688 15.578 1 98.81 95 ILE B CA 1
ATOM 2144 C C . ILE B 1 95 ? -8.594 8.195 15.719 1 98.81 95 ILE B C 1
ATOM 2146 O O . ILE B 1 95 ? -7.762 7.438 16.234 1 98.81 95 ILE B O 1
ATOM 2150 N N . GLU B 1 96 ? -9.75 7.789 15.359 1 98.62 96 GLU B N 1
ATOM 2151 C CA . GLU B 1 96 ? -10.172 6.402 15.172 1 98.62 96 GLU B CA 1
ATOM 2152 C C . GLU B 1 96 ? -10.352 6.078 13.695 1 98.62 96 GLU B C 1
ATOM 2154 O O . GLU B 1 96 ? -11.148 6.719 13.008 1 98.62 96 GLU B O 1
ATOM 2159 N N . ILE B 1 97 ? -9.594 5.113 13.266 1 98.38 97 ILE B N 1
ATOM 2160 C CA . ILE B 1 97 ? -9.656 4.711 11.859 1 98.38 97 ILE B CA 1
ATOM 2161 C C . ILE B 1 97 ? -10.938 3.92 11.602 1 98.38 97 ILE B C 1
ATOM 2163 O O . ILE B 1 97 ? -11.281 3.016 12.367 1 98.38 97 ILE B O 1
ATOM 2167 N N . ASP B 1 98 ? -11.664 4.227 10.562 1 97.56 98 ASP B N 1
ATOM 2168 C CA . ASP B 1 98 ? -12.898 3.547 10.195 1 97.56 98 ASP B CA 1
ATOM 2169 C C . ASP B 1 98 ? -12.648 2.484 9.125 1 97.56 98 ASP B C 1
ATOM 2171 O O . ASP B 1 98 ? -12.914 1.301 9.352 1 97.56 98 ASP B O 1
ATOM 2175 N N . CYS B 1 99 ? -12.133 2.873 7.961 1 97.31 99 CYS B N 1
ATOM 2176 C CA . CYS B 1 99 ? -11.898 1.947 6.859 1 97.31 99 CYS B CA 1
ATOM 2177 C C . CYS B 1 99 ? -10.922 2.539 5.848 1 97.31 99 CYS B C 1
ATOM 2179 O O . CYS B 1 99 ? -10.562 3.713 5.941 1 97.31 99 CYS B O 1
ATOM 2181 N N . LEU B 1 100 ? -10.445 1.698 4.961 1 98.44 100 LEU B N 1
ATOM 2182 C CA . LEU B 1 100 ? -9.625 2.141 3.836 1 98.44 100 LEU B CA 1
ATOM 2183 C C . LEU B 1 100 ? -10.477 2.82 2.773 1 98.44 100 LEU B C 1
ATOM 2185 O O . LEU B 1 100 ? -11.305 2.172 2.127 1 98.44 100 LEU B O 1
ATOM 2189 N N . LEU B 1 101 ? -10.258 4.098 2.611 1 98.56 101 LEU B N 1
ATOM 2190 C CA . LEU B 1 101 ? -11.086 4.93 1.742 1 98.56 101 LEU B CA 1
ATOM 2191 C C . LEU B 1 101 ? -10.602 4.852 0.298 1 98.56 101 LEU B C 1
ATOM 2193 O O . LEU B 1 101 ? -11.414 4.832 -0.631 1 98.56 101 LEU B O 1
ATOM 2197 N N . ALA B 1 102 ? -9.281 4.844 0.128 1 98.62 102 ALA B N 1
ATOM 2198 C CA . ALA B 1 102 ? -8.734 4.898 -1.224 1 98.62 102 ALA B CA 1
ATOM 2199 C C . ALA B 1 102 ? -7.301 4.371 -1.252 1 98.62 102 ALA B C 1
ATOM 2201 O O . ALA B 1 102 ? -6.586 4.441 -0.248 1 98.62 102 ALA B O 1
ATOM 2202 N N . VAL B 1 103 ? -6.938 3.812 -2.322 1 98.75 103 VAL B N 1
ATOM 2203 C CA . VAL B 1 103 ? -5.559 3.477 -2.676 1 98.75 103 VAL B CA 1
ATOM 2204 C C . VAL B 1 103 ? -5.176 4.172 -3.979 1 98.75 103 VAL B C 1
ATOM 2206 O O . VAL B 1 103 ? -5.762 3.906 -5.031 1 98.75 103 VAL B O 1
ATOM 2209 N N . TYR B 1 104 ? -4.203 5.086 -3.906 1 98.44 104 TYR B N 1
ATOM 2210 C CA . TYR B 1 104 ? -3.764 5.812 -5.094 1 98.44 104 TYR B CA 1
ATOM 2211 C C . TYR B 1 104 ? -2.357 5.387 -5.504 1 98.44 104 TYR B C 1
ATOM 2213 O O . TYR B 1 104 ? -1.445 5.355 -4.676 1 98.44 104 TYR B O 1
ATOM 2221 N N . ASP B 1 105 ? -2.211 5.02 -6.742 1 97.75 105 ASP B N 1
ATOM 2222 C CA . ASP B 1 105 ? -0.899 4.816 -7.352 1 97.75 105 ASP B CA 1
ATOM 2223 C C . ASP B 1 105 ? -0.402 6.098 -8.016 1 97.75 105 ASP B C 1
ATOM 2225 O O . ASP B 1 105 ? -1.097 6.68 -8.852 1 97.75 105 ASP B O 1
ATOM 2229 N N . ILE B 1 106 ? 0.771 6.48 -7.605 1 96.44 106 ILE B N 1
ATOM 2230 C CA . ILE B 1 106 ? 1.404 7.625 -8.25 1 96.44 106 ILE B CA 1
ATOM 2231 C C . ILE B 1 106 ? 2.727 7.199 -8.883 1 96.44 106 ILE B C 1
ATOM 2233 O O . ILE B 1 106 ? 3.799 7.492 -8.352 1 96.44 106 ILE B O 1
ATOM 2237 N N . PRO B 1 107 ? 2.674 6.566 -10.055 1 95.5 107 PRO B N 1
ATOM 2238 C CA . PRO B 1 107 ? 3.857 5.973 -10.68 1 95.5 107 PRO B CA 1
ATOM 2239 C C . PRO B 1 107 ? 4.961 6.992 -10.953 1 95.5 107 PRO B C 1
ATOM 2241 O O . PRO B 1 107 ? 6.145 6.688 -10.789 1 95.5 107 PRO B O 1
ATOM 2244 N N . ARG B 1 108 ? 4.594 8.195 -11.297 1 92.88 108 ARG B N 1
ATOM 2245 C CA . ARG B 1 108 ? 5.566 9.203 -11.695 1 92.88 108 ARG B CA 1
ATOM 2246 C C . ARG B 1 108 ? 6.59 9.445 -10.586 1 92.88 108 ARG B C 1
ATOM 2248 O O . ARG B 1 108 ? 7.766 9.688 -10.867 1 92.88 108 ARG B O 1
ATOM 2255 N N . ILE B 1 109 ? 6.172 9.297 -9.391 1 92.5 109 ILE B N 1
ATOM 2256 C CA . ILE B 1 109 ? 7.094 9.523 -8.281 1 92.5 109 ILE B CA 1
ATOM 2257 C C . ILE B 1 109 ? 7.238 8.242 -7.469 1 92.5 109 ILE B C 1
ATOM 2259 O O . ILE B 1 109 ? 7.719 8.273 -6.332 1 92.5 109 ILE B O 1
ATOM 2263 N N . SER B 1 110 ? 6.738 7.121 -7.906 1 93.94 110 SER B N 1
ATOM 2264 C CA . SER B 1 110 ? 6.844 5.785 -7.328 1 93.94 110 SER B CA 1
ATOM 2265 C C . SER B 1 110 ? 6.309 5.758 -5.898 1 93.94 110 SER B C 1
ATOM 2267 O O . SER B 1 110 ? 7.012 5.34 -4.977 1 93.94 110 SER B O 1
ATOM 2269 N N . GLN B 1 111 ? 5.047 6.117 -5.805 1 96 111 GLN B N 1
ATOM 2270 C CA . GLN B 1 111 ? 4.391 6.164 -4.504 1 96 111 GLN B CA 1
ATOM 2271 C C . GLN B 1 111 ? 3.029 5.477 -4.551 1 96 111 GLN B C 1
ATOM 2273 O O . GLN B 1 111 ? 2.318 5.562 -5.551 1 96 111 GLN B O 1
ATOM 2278 N N . VAL B 1 112 ? 2.74 4.785 -3.512 1 98.31 112 VAL B N 1
ATOM 2279 C CA . VAL B 1 112 ? 1.386 4.309 -3.242 1 98.31 112 VAL B CA 1
ATOM 2280 C C . VAL B 1 112 ? 0.838 4.996 -1.992 1 98.31 112 VAL B C 1
ATOM 2282 O O . VAL B 1 112 ? 1.505 5.035 -0.956 1 98.31 112 VAL B O 1
ATOM 2285 N N . GLN B 1 113 ? -0.34 5.562 -2.125 1 98.75 113 GLN B N 1
ATOM 2286 C CA . GLN B 1 113 ? -0.976 6.23 -0.993 1 98.75 113 GLN B CA 1
ATOM 2287 C C . GLN B 1 113 ? -2.168 5.426 -0.48 1 98.75 113 GLN B C 1
ATOM 2289 O O . GLN B 1 113 ? -3.072 5.09 -1.247 1 98.75 113 GLN B O 1
ATOM 2294 N N . LEU B 1 114 ? -2.129 5.051 0.768 1 98.88 114 LEU B N 1
ATOM 2295 C CA . LEU B 1 114 ? -3.277 4.488 1.468 1 98.88 114 LEU B CA 1
ATOM 2296 C C . LEU B 1 114 ? -3.979 5.551 2.307 1 98.88 114 LEU B C 1
ATOM 2298 O O . LEU B 1 114 ? -3.432 6.02 3.309 1 98.88 114 LEU B O 1
ATOM 2302 N N . ILE B 1 115 ? -5.184 5.941 1.896 1 98.94 115 ILE B N 1
ATOM 2303 C CA . ILE B 1 115 ? -5.941 6.984 2.578 1 98.94 115 ILE B CA 1
ATOM 2304 C C . ILE B 1 115 ? -7.102 6.359 3.348 1 98.94 115 ILE B C 1
ATOM 2306 O O . ILE B 1 115 ? -7.902 5.613 2.779 1 98.94 115 ILE B O 1
ATOM 2310 N N . PHE B 1 116 ? -7.215 6.684 4.602 1 98.88 116 PHE B N 1
ATOM 2311 C CA . PHE B 1 116 ? -8.242 6.105 5.465 1 98.88 116 PHE B CA 1
ATOM 2312 C C . PHE B 1 116 ? -9.32 7.133 5.785 1 98.88 116 PHE B C 1
ATOM 2314 O O . PHE B 1 116 ? -9.047 8.336 5.812 1 98.88 116 PHE B O 1
ATOM 2321 N N . ARG B 1 117 ? -10.484 6.656 5.941 1 98.81 117 ARG B N 1
ATOM 2322 C CA . ARG B 1 117 ? -11.539 7.414 6.613 1 98.81 117 ARG B CA 1
ATOM 2323 C C . ARG B 1 117 ? -11.406 7.309 8.133 1 98.81 117 ARG B C 1
ATOM 2325 O O . ARG B 1 117 ? -11.18 6.219 8.664 1 98.81 117 ARG B O 1
ATOM 2332 N N . ALA B 1 118 ? -11.523 8.453 8.789 1 98.69 118 ALA B N 1
ATOM 2333 C CA . ALA B 1 118 ? -11.359 8.438 10.242 1 98.69 118 ALA B CA 1
ATOM 2334 C C . ALA B 1 118 ? -12.234 9.5 10.898 1 98.69 118 ALA B C 1
ATOM 2336 O O . ALA B 1 118 ? -12.805 10.352 10.219 1 98.69 118 ALA B O 1
ATOM 2337 N N . ARG B 1 119 ? -12.336 9.375 12.195 1 98.56 119 ARG B N 1
ATOM 2338 C CA . ARG B 1 119 ? -13.023 10.391 12.992 1 98.56 119 ARG B CA 1
ATOM 2339 C C . ARG B 1 119 ? -12.148 10.875 14.141 1 98.56 119 ARG B C 1
ATOM 2341 O O . ARG B 1 119 ? -11.391 10.094 14.727 1 98.56 119 ARG B O 1
ATOM 2348 N N . LEU B 1 120 ? -12.281 12.133 14.5 1 98.69 120 LEU B N 1
ATOM 2349 C CA . LEU B 1 120 ? -11.617 12.688 15.68 1 98.69 120 LEU B CA 1
ATOM 2350 C C . LEU B 1 120 ? -12.219 12.117 16.953 1 98.69 120 LEU B C 1
ATOM 2352 O O . LEU B 1 120 ? -13.438 11.969 17.062 1 98.69 120 LEU B O 1
ATOM 2356 N N . LEU B 1 121 ? -11.391 11.797 17.859 1 98.31 121 LEU B N 1
ATOM 2357 C CA . LEU B 1 121 ? -11.852 11.336 19.172 1 98.31 121 LEU B CA 1
ATOM 2358 C C . LEU B 1 121 ? -12.141 12.516 20.078 1 98.31 121 LEU B C 1
ATOM 2360 O O . LEU B 1 121 ? -12.844 12.367 21.094 1 98.31 121 LEU B O 1
ATOM 2364 N N . SER B 1 122 ? -11.516 13.664 19.797 1 96.69 122 SER B N 1
ATOM 2365 C CA . SER B 1 122 ? -11.75 14.953 20.438 1 96.69 122 SER B CA 1
ATOM 2366 C C . SER B 1 122 ? -11.547 16.109 19.469 1 96.69 122 SER B C 1
ATOM 2368 O O . SER B 1 122 ? -10.82 15.977 18.484 1 96.69 122 SER B O 1
ATOM 2370 N N . PRO B 1 123 ? -12.188 17.203 19.734 1 94.62 123 PRO B N 1
ATOM 2371 C CA . PRO B 1 123 ? -12.008 18.344 18.828 1 94.62 123 PRO B CA 1
ATOM 2372 C C . PRO B 1 123 ? -10.664 19.047 19.031 1 94.62 123 PRO B C 1
ATOM 2374 O O . PRO B 1 123 ? -10.344 19.984 18.297 1 94.62 123 PRO B O 1
ATOM 2377 N N . ALA B 1 124 ? -9.945 18.625 20 1 97.38 124 ALA B N 1
ATOM 2378 C CA . ALA B 1 124 ? -8.648 19.25 20.281 1 97.38 124 ALA B CA 1
ATOM 2379 C C . ALA B 1 124 ? -7.648 18.938 19.172 1 97.38 124 ALA B C 1
ATOM 2381 O O . ALA B 1 124 ? -7.324 17.781 18.906 1 97.38 124 ALA B O 1
ATOM 2382 N N . ILE B 1 125 ? -7.207 19.984 18.516 1 98.56 125 ILE B N 1
ATOM 2383 C CA . ILE B 1 125 ? -6.199 19.891 17.469 1 98.56 125 ILE B CA 1
ATOM 2384 C C . ILE B 1 125 ? -5.238 21.062 17.562 1 98.56 125 ILE B C 1
ATOM 2386 O O . ILE B 1 125 ? -5.625 22.156 18 1 98.56 125 ILE B O 1
ATOM 2390 N N . GLU B 1 126 ? -4.02 20.844 17.234 1 98.56 126 GLU B N 1
ATOM 2391 C CA . GLU B 1 126 ? -2.979 21.875 17.188 1 98.56 126 GLU B CA 1
ATOM 2392 C C . GLU B 1 126 ? -1.894 21.5 16.172 1 98.56 126 GLU B C 1
ATOM 2394 O O . GLU B 1 126 ? -1.578 20.328 16 1 98.56 126 GLU B O 1
ATOM 2399 N N . PRO B 1 127 ? -1.397 22.5 15.539 1 98.5 127 PRO B N 1
ATOM 2400 C CA . PRO B 1 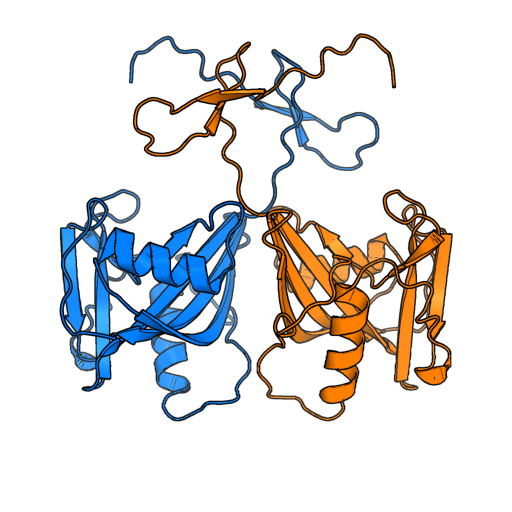127 ? -0.348 22.188 14.562 1 98.5 127 PRO B CA 1
ATOM 2401 C C . PRO B 1 127 ? 0.888 21.562 15.203 1 98.5 127 PRO B C 1
ATOM 2403 O O . PRO B 1 127 ? 1.314 21.984 16.281 1 98.5 127 PRO B O 1
ATOM 2406 N N . GLY B 1 128 ? 1.37 20.422 14.594 1 95.69 128 GLY B N 1
ATOM 2407 C CA . GLY B 1 128 ? 2.709 19.953 14.906 1 95.69 128 GLY B CA 1
ATOM 2408 C C . GLY B 1 128 ? 3.797 20.703 14.172 1 95.69 128 GLY B C 1
ATOM 2409 O O . GLY B 1 128 ? 3.525 21.719 13.516 1 95.69 128 GLY B O 1
ATOM 2410 N N . PRO B 1 129 ? 5.023 20.281 14.219 1 91.94 129 PRO B N 1
ATOM 2411 C CA . PRO B 1 129 ? 6.164 21 13.648 1 91.94 129 PRO B CA 1
ATOM 2412 C C . PRO B 1 129 ? 6.09 21.125 12.133 1 91.94 129 PRO B C 1
ATOM 2414 O O . PRO B 1 129 ? 6.66 22.062 11.555 1 91.94 129 PRO B O 1
ATOM 2417 N N . GLU B 1 130 ? 5.363 20.188 11.445 1 93.12 130 GLU B N 1
ATOM 2418 C CA . GLU B 1 130 ? 5.324 20.172 9.984 1 93.12 130 GLU B CA 1
ATOM 2419 C C . GLU B 1 130 ? 4.102 20.922 9.453 1 93.12 130 GLU B C 1
ATOM 2421 O O . GLU B 1 130 ? 3.859 20.953 8.25 1 93.12 130 GLU B O 1
ATOM 2426 N N . SER B 1 131 ? 3.367 21.562 10.383 1 97.31 131 SER B N 1
ATOM 2427 C CA . SER B 1 131 ? 2.162 22.297 10.016 1 97.31 131 SER B CA 1
ATOM 2428 C C . SER B 1 131 ? 2.205 23.734 10.547 1 97.31 131 SER B C 1
ATOM 2430 O O . SER B 1 131 ? 2.545 23.953 11.711 1 97.31 131 SER B O 1
ATOM 2432 N N . VAL B 1 132 ? 1.844 24.688 9.664 1 97.44 132 VAL B N 1
ATOM 2433 C CA . VAL B 1 132 ? 1.74 26.078 10.07 1 97.44 132 VAL B CA 1
ATOM 2434 C C . VAL B 1 132 ? 0.46 26.297 10.875 1 97.44 132 VAL B C 1
ATOM 2436 O O . VAL B 1 132 ? 0.452 27.047 11.852 1 97.44 132 VAL B O 1
ATOM 2439 N N . GLU B 1 133 ? -0.503 25.672 10.367 1 98.19 133 GLU B N 1
ATOM 2440 C CA . GLU B 1 133 ? -1.852 25.781 10.922 1 98.19 133 GLU B CA 1
ATOM 2441 C C . GLU B 1 133 ? -2.646 24.5 10.664 1 98.19 133 GLU B C 1
ATOM 2443 O O . GLU B 1 133 ? -2.322 23.719 9.766 1 98.19 133 GLU B O 1
ATOM 2448 N N . VAL B 1 134 ? -3.645 24.281 11.555 1 98.75 134 VAL B N 1
ATOM 2449 C CA . VAL B 1 134 ? -4.613 23.203 11.336 1 98.75 134 VAL B CA 1
ATOM 2450 C C . VAL B 1 134 ? -6.023 23.734 11.578 1 98.75 134 VAL B C 1
ATOM 2452 O O . VAL B 1 134 ? -6.215 24.719 12.281 1 98.75 134 VAL B O 1
ATOM 2455 N N . GLY B 1 135 ? -6.98 23.141 10.977 1 98.44 135 GLY B N 1
ATOM 2456 C CA . GLY B 1 135 ? -8.352 23.594 11.141 1 98.44 135 GLY B CA 1
ATOM 2457 C C . GLY B 1 135 ? -9.383 22.547 10.75 1 98.44 135 GLY B C 1
ATOM 2458 O O . GLY B 1 135 ? -9.047 21.562 10.102 1 98.44 135 GLY B O 1
ATOM 2459 N N . LEU B 1 136 ? -10.531 22.75 11.227 1 98.62 136 LEU B N 1
ATOM 2460 C CA . LEU B 1 136 ? -11.703 21.984 10.828 1 98.62 136 LEU B CA 1
ATOM 2461 C C . LEU B 1 136 ? -12.562 22.797 9.844 1 98.62 136 LEU B C 1
ATOM 2463 O O . LEU B 1 136 ? -12.984 23.906 10.148 1 98.62 136 LEU B O 1
ATOM 2467 N N . PHE B 1 137 ? -12.797 22.203 8.688 1 98.62 137 PHE B N 1
ATOM 2468 C CA . PHE B 1 137 ? -13.477 22.922 7.621 1 98.62 137 PHE B CA 1
ATOM 2469 C C . PHE B 1 137 ? -14.781 22.234 7.25 1 98.62 137 PHE B C 1
ATOM 2471 O O . PHE B 1 137 ? -14.805 21.031 7.031 1 98.62 137 PHE B O 1
ATOM 2478 N N . ALA B 1 138 ? -15.859 23.047 7.227 1 98.5 138 ALA B N 1
ATOM 2479 C CA . ALA B 1 138 ? -17.031 22.562 6.508 1 98.5 138 ALA B CA 1
ATOM 2480 C C . ALA B 1 138 ? -16.719 22.375 5.023 1 98.5 138 ALA B C 1
ATOM 2482 O O . ALA B 1 138 ? -15.812 23 4.484 1 98.5 138 ALA B O 1
ATOM 2483 N N . TRP B 1 139 ? -17.438 21.516 4.379 1 98.44 139 TRP B N 1
ATOM 2484 C CA . TRP B 1 139 ? -17.203 21.172 2.979 1 98.44 139 TRP B CA 1
ATOM 2485 C C . TRP B 1 139 ? -17.094 22.438 2.125 1 98.44 139 TRP B C 1
ATOM 2487 O O . TRP B 1 139 ? -16.188 22.578 1.315 1 98.44 139 TRP B O 1
ATOM 2497 N N . ASP B 1 140 ? -18.047 23.344 2.371 1 98.12 140 ASP B N 1
ATOM 2498 C CA . ASP B 1 140 ? -18.141 24.547 1.546 1 98.12 140 ASP B CA 1
ATOM 2499 C C . ASP B 1 140 ? -17.031 25.547 1.888 1 98.12 140 ASP B C 1
ATOM 2501 O O . ASP B 1 140 ? -16.781 26.484 1.137 1 98.12 140 ASP B O 1
ATOM 2505 N N . ASP B 1 141 ? -16.375 25.359 2.982 1 98.5 141 ASP B N 1
ATOM 2506 C CA . ASP B 1 141 ? -15.336 26.297 3.434 1 98.5 141 ASP B CA 1
ATOM 2507 C C . ASP B 1 141 ? -13.938 25.766 3.1 1 98.5 141 ASP B C 1
ATOM 2509 O O . ASP B 1 141 ? -12.938 26.438 3.361 1 98.5 141 ASP B O 1
ATOM 2513 N N . ILE B 1 142 ? -13.844 24.531 2.559 1 98.75 142 ILE B N 1
ATOM 2514 C CA . ILE B 1 142 ? -12.555 23.969 2.182 1 98.75 142 ILE B CA 1
ATOM 2515 C C . ILE B 1 142 ? -11.867 24.891 1.166 1 98.75 142 ILE B C 1
ATOM 2517 O O . ILE B 1 142 ? -12.492 25.312 0.189 1 98.75 142 ILE B O 1
ATOM 2521 N N . PRO B 1 143 ? -10.688 25.219 1.435 1 98.5 143 PRO B N 1
ATOM 2522 C CA . PRO B 1 143 ? -9.961 26.047 0.461 1 98.5 143 PRO B CA 1
ATOM 2523 C C . PRO B 1 143 ? -9.492 25.234 -0.75 1 98.5 143 PRO B C 1
ATOM 2525 O O . PRO B 1 143 ? -8.289 25.031 -0.926 1 98.5 143 PRO B O 1
ATOM 2528 N N . TRP B 1 144 ? -10.297 24.969 -1.672 1 98.5 144 TRP B N 1
ATOM 2529 C CA . TRP B 1 144 ? -10.078 24.047 -2.777 1 98.5 144 TRP B CA 1
ATOM 2530 C C . TRP B 1 144 ? -8.914 24.5 -3.645 1 98.5 144 TRP B C 1
ATOM 2532 O O . TRP B 1 144 ? -8.117 23.672 -4.117 1 98.5 144 TRP B O 1
ATOM 2542 N N . SER B 1 145 ? -8.773 25.781 -3.863 1 97.94 145 SER B N 1
ATOM 2543 C CA . SER B 1 145 ? -7.734 26.312 -4.738 1 97.94 145 SER B CA 1
ATOM 2544 C C . SER B 1 145 ? -6.375 26.312 -4.051 1 97.94 145 SER B C 1
ATOM 2546 O O . SER B 1 145 ? -5.348 26.547 -4.691 1 97.94 145 SER B O 1
ATOM 2548 N N . GLN B 1 146 ? -6.367 26.016 -2.777 1 98.31 146 GLN B N 1
ATOM 2549 C CA . GLN B 1 146 ? -5.129 26.062 -2.006 1 98.31 146 GLN B CA 1
ATOM 2550 C C . GLN B 1 146 ? -4.746 24.688 -1.488 1 98.31 146 GLN B C 1
ATOM 2552 O O . GLN B 1 146 ? -3.975 24.562 -0.534 1 98.31 146 GLN B O 1
ATOM 2557 N N . LEU B 1 147 ? -5.285 23.656 -2.029 1 98.56 147 LEU B N 1
ATOM 2558 C CA . LEU B 1 147 ? -4.895 22.297 -1.671 1 98.56 147 LEU B CA 1
ATOM 2559 C C . LEU B 1 147 ? -3.561 21.922 -2.309 1 98.56 147 LEU B C 1
ATOM 2561 O O . LEU B 1 147 ? -3.299 22.266 -3.461 1 98.56 147 LEU B O 1
ATOM 2565 N N . ALA B 1 148 ? -2.803 21.203 -1.583 1 97.88 148 ALA B N 1
ATOM 2566 C CA . ALA B 1 148 ? -1.392 21.016 -1.907 1 97.88 148 ALA B CA 1
ATOM 2567 C C . ALA B 1 148 ? -1.225 20.062 -3.086 1 97.88 148 ALA B C 1
ATOM 2569 O O . ALA B 1 148 ? -0.35 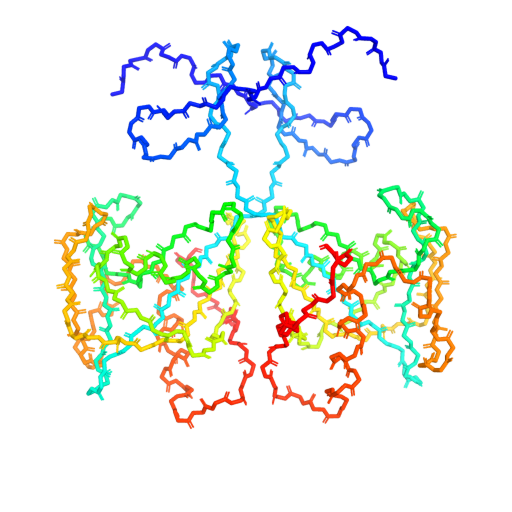20.266 -3.934 1 97.88 148 ALA B O 1
ATOM 2570 N N . PHE B 1 149 ? -1.984 18.969 -3.125 1 96.56 149 PHE B N 1
ATOM 2571 C CA . PHE B 1 149 ? -1.768 17.906 -4.09 1 96.56 149 PHE B CA 1
ATOM 2572 C C . PHE B 1 149 ? -3.092 17.422 -4.668 1 96.56 149 PHE B C 1
ATOM 2574 O O . PHE B 1 149 ? -4.121 17.453 -3.99 1 96.56 149 PHE B O 1
ATOM 2581 N N . PRO B 1 150 ? -3.09 16.953 -5.887 1 96.31 150 PRO B N 1
ATOM 2582 C CA . PRO B 1 150 ? -4.316 16.422 -6.496 1 96.31 150 PRO B CA 1
ATOM 2583 C C . PRO B 1 150 ? -4.953 15.312 -5.672 1 96.31 150 PRO B C 1
ATOM 2585 O O . PRO B 1 150 ? -6.184 15.219 -5.602 1 96.31 150 PRO B O 1
ATOM 2588 N N . SER B 1 151 ? -4.133 14.453 -5.078 1 97.12 151 SER B N 1
ATOM 2589 C CA . SER B 1 151 ? -4.668 13.312 -4.336 1 97.12 151 SER B CA 1
ATOM 2590 C C . SER B 1 151 ? -5.492 13.773 -3.139 1 97.12 151 SER B C 1
ATOM 2592 O O . SER B 1 151 ? -6.352 13.031 -2.65 1 97.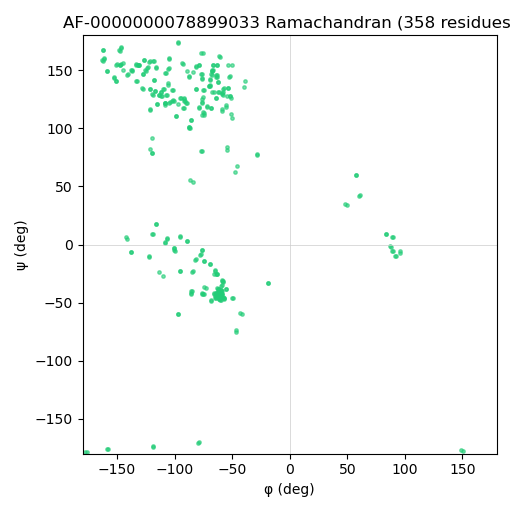12 151 SER B O 1
ATOM 2594 N N . VAL B 1 152 ? -5.219 14.977 -2.617 1 98.44 152 VAL B N 1
ATOM 2595 C CA . VAL B 1 152 ? -6.039 15.531 -1.543 1 98.44 152 VAL B CA 1
ATOM 2596 C C . VAL B 1 152 ? -7.461 15.766 -2.047 1 98.44 152 VAL B C 1
ATOM 2598 O O . VAL B 1 152 ? -8.43 15.398 -1.382 1 98.44 152 VAL B O 1
ATOM 2601 N N . VAL B 1 153 ? -7.488 16.359 -3.262 1 98.19 153 VAL B N 1
ATOM 2602 C CA . VAL B 1 153 ? -8.781 16.609 -3.893 1 98.19 153 VAL B CA 1
ATOM 2603 C C . VAL B 1 153 ? -9.508 15.289 -4.121 1 98.19 153 VAL B C 1
ATOM 2605 O O . VAL B 1 153 ? -10.695 15.164 -3.793 1 98.19 153 VAL B O 1
ATOM 2608 N N . TRP B 1 154 ? -8.82 14.289 -4.656 1 98.38 154 TRP B N 1
ATOM 2609 C CA . TRP B 1 154 ? -9.414 12.977 -4.906 1 98.38 154 TRP B CA 1
ATOM 2610 C C . TRP B 1 154 ? -9.961 12.375 -3.615 1 98.38 154 TRP B C 1
ATOM 2612 O O . TRP B 1 154 ? -11.078 11.859 -3.596 1 98.38 154 TRP B O 1
ATOM 2622 N N . SER B 1 155 ? -9.195 12.445 -2.545 1 98.69 155 SER B N 1
ATOM 2623 C CA . SER B 1 155 ? -9.547 11.844 -1.262 1 98.69 155 SER B CA 1
ATOM 2624 C C . SER B 1 155 ? -10.789 12.5 -0.668 1 98.69 155 SER B C 1
ATOM 2626 O O . SER B 1 155 ? -11.68 11.805 -0.168 1 98.69 155 SER B O 1
ATOM 2628 N N . LEU B 1 156 ? -10.773 13.852 -0.719 1 98.81 156 LEU B N 1
ATOM 2629 C CA . LEU B 1 156 ? -11.922 14.578 -0.205 1 98.81 156 LEU B CA 1
ATOM 2630 C C . LEU B 1 156 ? -13.188 14.211 -0.98 1 98.81 156 LEU B C 1
ATOM 2632 O O . LEU B 1 156 ? -14.234 13.953 -0.382 1 98.81 156 LEU B O 1
ATOM 2636 N N . ASN B 1 157 ? -13.086 14.18 -2.291 1 98.5 157 ASN B N 1
ATOM 2637 C CA . ASN B 1 157 ? -14.227 13.82 -3.125 1 98.5 157 ASN B CA 1
ATOM 2638 C C . ASN B 1 157 ? -14.672 12.383 -2.883 1 98.5 157 ASN B C 1
ATOM 2640 O O . ASN B 1 157 ? -15.867 12.094 -2.865 1 98.5 157 ASN B O 1
ATOM 2644 N N . GLU B 1 158 ? -13.727 11.477 -2.752 1 98.25 158 GLU B N 1
ATOM 2645 C CA . GLU B 1 158 ? -14.055 10.094 -2.447 1 98.25 158 GLU B CA 1
ATOM 2646 C C . GLU B 1 158 ? -14.812 9.977 -1.127 1 98.25 158 GLU B C 1
ATOM 2648 O O . GLU B 1 158 ? -15.797 9.242 -1.027 1 98.25 158 GLU B O 1
ATOM 2653 N N . HIS B 1 159 ? -14.305 10.695 -0.102 1 98.62 159 HIS B N 1
ATOM 2654 C CA . HIS B 1 159 ? -14.969 10.703 1.194 1 98.62 159 HIS B CA 1
ATOM 2655 C C . HIS B 1 159 ? -16.422 11.172 1.068 1 98.62 159 HIS B C 1
ATOM 2657 O O . HIS B 1 159 ? -17.328 10.539 1.613 1 98.62 159 HIS B O 1
ATOM 2663 N N . ARG B 1 160 ? -16.578 12.242 0.344 1 98.31 160 ARG B N 1
ATOM 2664 C CA . ARG B 1 160 ? -17.922 12.797 0.157 1 98.31 160 ARG B CA 1
ATOM 2665 C C . ARG B 1 160 ? -18.828 11.797 -0.541 1 98.31 160 ARG B C 1
ATOM 2667 O O . ARG B 1 160 ? -19.984 11.625 -0.146 1 98.31 160 ARG B O 1
ATOM 2674 N N . ALA B 1 161 ? -18.328 11.164 -1.545 1 97.5 161 ALA B N 1
ATOM 2675 C CA . ALA B 1 161 ? -19.109 10.219 -2.342 1 97.5 161 ALA B CA 1
ATOM 2676 C C . ALA B 1 161 ? -19.531 9.008 -1.508 1 97.5 161 ALA B C 1
ATOM 2678 O O . ALA B 1 161 ? -20.516 8.336 -1.827 1 97.5 161 ALA B O 1
ATOM 2679 N N . ARG B 1 162 ? -18.797 8.75 -0.424 1 97.56 162 ARG B N 1
ATOM 2680 C CA . ARG B 1 162 ? -19.031 7.516 0.328 1 97.56 162 ARG B CA 1
ATOM 2681 C C . ARG B 1 162 ? -19.734 7.801 1.649 1 97.56 162 ARG B C 1
ATOM 2683 O O . ARG B 1 162 ? -19.844 6.918 2.5 1 97.56 162 ARG B O 1
ATOM 2690 N N . LEU B 1 163 ? -20.141 9.047 1.888 1 96.44 163 LEU B N 1
ATOM 2691 C CA . LEU B 1 163 ? -20.844 9.375 3.127 1 96.44 163 LEU B CA 1
ATOM 2692 C C . LEU B 1 163 ? -22.016 8.445 3.355 1 96.44 163 LEU B C 1
ATOM 2694 O O . LEU B 1 163 ? -22.797 8.188 2.438 1 96.44 163 LEU B O 1
ATOM 2698 N N . GLY B 1 164 ? -22.062 7.875 4.504 1 94.19 164 GLY B N 1
ATOM 2699 C CA . GLY B 1 164 ? -23.188 7.031 4.875 1 94.19 164 GLY B CA 1
ATOM 2700 C C . GLY B 1 164 ? -23.016 5.586 4.445 1 94.19 164 GLY B C 1
ATOM 2701 O O . GLY B 1 164 ? -23.859 4.742 4.73 1 94.19 164 GLY B O 1
ATOM 2702 N N . GLN B 1 165 ? -21.875 5.301 3.762 1 95.06 165 GLN B N 1
ATOM 2703 C CA . GLN B 1 165 ? -21.609 3.941 3.307 1 95.06 165 GLN B CA 1
ATOM 2704 C C . GLN B 1 165 ? -20.531 3.277 4.156 1 95.06 165 GLN B C 1
ATOM 2706 O O . GLN B 1 165 ? -19.578 3.932 4.574 1 95.06 165 GLN B O 1
ATOM 2711 N N . ARG B 1 166 ? -20.641 1.976 4.547 1 87.25 166 ARG B N 1
ATOM 2712 C CA . ARG B 1 166 ? -19.656 1.292 5.371 1 87.25 166 ARG B CA 1
ATOM 2713 C C . ARG B 1 166 ? -18.953 0.182 4.586 1 87.25 166 ARG B C 1
ATOM 2715 O O . ARG B 1 166 ? -17.859 -0.236 4.934 1 87.25 166 ARG B O 1
ATOM 2722 N N . ASP B 1 167 ? -19.5 -0.408 3.525 1 91.19 167 ASP B N 1
ATOM 2723 C CA . ASP B 1 167 ? -18.984 -1.545 2.773 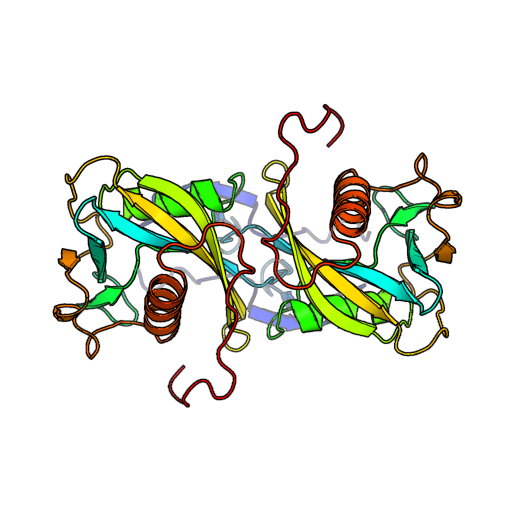1 91.19 167 ASP B CA 1
ATOM 2724 C C . ASP B 1 167 ? -18.781 -1.187 1.303 1 91.19 167 ASP B C 1
ATOM 2726 O O . ASP B 1 167 ? -19.656 -1.452 0.47 1 91.19 167 ASP B O 1
ATOM 2730 N N . PHE B 1 168 ? -17.641 -0.568 1.108 1 96.06 168 PHE B N 1
ATOM 2731 C CA . PHE B 1 168 ? -17.328 -0.161 -0.258 1 96.06 168 PHE B CA 1
ATOM 2732 C C . PHE B 1 168 ? -15.867 -0.43 -0.588 1 96.06 168 PHE B C 1
ATOM 2734 O O . PHE B 1 168 ? -15.016 -0.474 0.307 1 96.06 168 PHE B O 1
ATOM 2741 N N . PRO B 1 169 ? -15.57 -0.695 -1.885 1 96.88 169 PRO B N 1
ATOM 2742 C CA . PRO B 1 169 ? -14.164 -0.784 -2.301 1 96.88 169 PRO B CA 1
ATOM 2743 C C . PRO B 1 169 ? -13.438 0.557 -2.215 1 96.88 169 PRO B C 1
ATOM 2745 O O . PRO B 1 169 ? -14.055 1.61 -2.389 1 96.88 169 PRO B O 1
ATOM 2748 N N . PRO B 1 170 ? -12.188 0.472 -1.956 1 97.5 170 PRO B N 1
ATOM 2749 C CA . PRO B 1 170 ? -11.461 1.743 -1.957 1 97.5 170 PRO B CA 1
ATOM 2750 C C . PRO B 1 170 ? -11.453 2.416 -3.328 1 97.5 170 PRO B C 1
ATOM 2752 O O . PRO B 1 170 ? -11.406 1.734 -4.355 1 97.5 170 PRO B O 1
ATOM 2755 N N . GLY B 1 171 ? -11.492 3.738 -3.287 1 96.56 171 GLY B N 1
ATOM 2756 C CA . GLY B 1 171 ? -11.32 4.484 -4.523 1 96.56 171 GLY B CA 1
ATOM 2757 C C . GLY B 1 171 ? -9.93 4.344 -5.117 1 96.56 171 GLY B C 1
ATOM 2758 O O . GLY B 1 171 ? -8.977 4.016 -4.406 1 96.56 171 GLY B O 1
ATOM 2759 N N . GLY B 1 172 ? -9.812 4.512 -6.391 1 96 172 GLY B N 1
ATOM 2760 C CA . GLY B 1 172 ? -8.547 4.551 -7.105 1 96 172 GLY B CA 1
ATOM 2761 C C . GLY B 1 172 ? -8.305 5.867 -7.816 1 96 172 GLY B C 1
ATOM 2762 O O . GLY B 1 172 ? -9.039 6.836 -7.609 1 96 172 GLY B O 1
ATOM 2763 N N . ASN B 1 173 ? -7.168 5.836 -8.586 1 95.69 173 ASN B N 1
ATOM 2764 C CA . ASN B 1 173 ? -6.867 7.031 -9.367 1 95.69 173 ASN B CA 1
ATOM 2765 C C . ASN B 1 173 ? -8.016 7.391 -10.305 1 95.69 173 ASN B C 1
ATOM 2767 O O . ASN B 1 173 ? -8.578 6.52 -10.969 1 95.69 173 ASN B O 1
ATOM 2771 N N . PRO B 1 174 ? -8.383 8.641 -10.352 1 91.12 174 PRO B N 1
ATOM 2772 C CA . PRO B 1 174 ? -9.367 9.016 -11.375 1 91.12 174 PRO B CA 1
ATOM 2773 C C . PRO B 1 174 ? -8.836 8.828 -12.797 1 91.12 174 PRO B C 1
ATOM 2775 O O . PRO B 1 174 ? -7.625 8.789 -13.008 1 91.12 174 PRO B O 1
ATOM 2778 N N . PRO B 1 175 ? -9.625 8.406 -13.859 1 78.5 175 PRO B N 1
ATOM 2779 C CA . PRO B 1 175 ? -9.18 8.164 -15.234 1 78.5 175 PRO B CA 1
ATOM 2780 C C . PRO B 1 175 ? -8.305 9.297 -15.781 1 78.5 175 PRO B C 1
ATOM 2782 O O . PRO B 1 175 ? -7.328 9.039 -16.484 1 78.5 175 PRO B O 1
ATOM 2785 N N . ASP B 1 176 ? -8.773 10.547 -16.156 1 61.47 176 ASP B N 1
ATOM 2786 C CA . ASP B 1 176 ? -8 11.633 -16.75 1 61.47 176 ASP B CA 1
ATOM 2787 C C . ASP B 1 176 ? -7.344 12.492 -15.672 1 61.47 176 ASP B C 1
ATOM 2789 O O . ASP B 1 176 ? -7.832 13.57 -15.344 1 61.47 176 ASP B O 1
ATOM 2793 N N . PRO B 1 177 ? -6.637 11.789 -14.922 1 51.44 177 PRO B N 1
ATOM 2794 C CA . PRO B 1 177 ? -6.109 12.688 -13.891 1 51.44 177 PRO B CA 1
ATOM 2795 C C . PRO B 1 177 ? -5.461 13.938 -14.484 1 51.44 177 PRO B C 1
ATOM 2797 O O . PRO B 1 177 ? -4.84 13.875 -15.547 1 51.44 177 PRO B O 1
ATOM 2800 N N . VAL B 1 178 ? -5.922 15.156 -14.375 1 38.03 178 VAL B N 1
ATOM 2801 C CA . VAL B 1 178 ? -5.41 16.422 -14.906 1 38.03 178 VAL B CA 1
ATOM 2802 C C . VAL B 1 178 ? -3.889 16.438 -14.797 1 38.03 178 VAL B C 1
ATOM 2804 O O . VAL B 1 178 ? -3.311 15.797 -13.922 1 38.03 178 VAL B O 1
ATOM 2807 N N . HIS B 1 179 ? -3.09 16.922 -15.953 1 41.22 179 HIS B N 1
ATOM 2808 C CA . HIS B 1 179 ? -1.724 17.312 -16.281 1 41.22 179 HIS B CA 1
ATOM 2809 C C . HIS B 1 179 ? -0.934 17.641 -15.016 1 41.22 179 HIS B C 1
ATOM 2811 O O . HIS B 1 179 ? 0.299 17.656 -15.031 1 41.22 179 HIS B O 1
ATOM 2817 N N . GLY B 1 180 ? -1.567 18.203 -13.953 1 35.5 180 GLY B N 1
ATOM 2818 C CA . GLY B 1 180 ? -0.757 18.875 -12.953 1 35.5 180 GLY B CA 1
ATOM 2819 C C . GLY B 1 180 ? -0.137 17.938 -11.945 1 35.5 180 GLY B C 1
ATOM 2820 O O . GLY B 1 180 ? 0.483 18.359 -10.969 1 35.5 180 GLY B O 1
ATOM 2821 N N . LEU B 1 181 ? -0.618 16.656 -11.938 1 36.19 181 LEU B N 1
ATOM 2822 C CA . LEU B 1 181 ? 0.265 15.938 -11.031 1 36.19 181 LEU B CA 1
ATOM 2823 C C . LEU B 1 181 ? 1.433 15.312 -11.789 1 36.19 181 LEU B C 1
ATOM 2825 O O . LEU B 1 181 ? 1.255 14.805 -12.898 1 36.19 181 LEU B O 1
#

Foldseek 3Di:
DPPPPPPFDFDDWDQDPPGPGTFGAGPVPGDTDDDAFWEKEAEFEAEPVGWTKWFQFCDDDLHRFIFTQMDTDDPPDDRQVRHQVSQCQAKVFHKDFQAFAAWEADVVRRYIYTYTYIYTPDPDIHGHPRGPGMDTHDPVRPPPVRHRDVVRVVSVVSCVVQVPHRDDDHHYDDDCPDPPD/DPPPPPPFDFDDWDQDPPGPGTFGAGPVPGDTDDDAFWEKEAEFEAEPVGWTKWFQFCDDDLHRFIFTQMDTDDPPDDRQVRHQVSQCQAKVFHKAFQAFAAWEADVVRRYIYTYTYIYTPDPDIHGHPRGPGMDTHDPVRPPVVRHRDVVRVVSVVSCVVQVPHRDDDHHYDDDCSPPPD

Nearest PDB structures (foldseek):
  3cng-assembly1_B  TM=8.461E-01  e=2.384E-22  Nitrosomonas europaea ATCC 19718
  6o3p-assembly1_B  TM=7.337E-01  e=5.201E-08  Mus musculus
  6o3p-assembly1_A  TM=6.759E-01  e=5.520E-08  Mus musculus
  6scx-assembly1_A  TM=7.322E-01  e=1.814E-07  Homo sapiens
  6scx-assembly2_C-2  TM=7.283E-01  e=1.925E-07  Homo sapiens

Sequence (362 aa):
MTPGQKQGGPSVRTIPEGEDRERLVCPDCGYIAYENPKIVVGSVTTWEDGRILLCRRAIEPRRGFWTLPAGYMELGEASAAGAAREAWEEARARIEIDCLLAVYDIPRISQVQLIFRARLLSPAIEPGPESVEVGLFAWDDIPWSQLAFPSVVWSLNEHRARLGQRDFPPGGNPPDPVHGLMTPGQKQGGPSVRTIPEGEDRERLVCPDCGYIAYENPKIVVGSVTTWEDGRILLCRRAIEPRRGFWTLPAGYMELGEASAAGAAREAWEEARARIEIDCLLAVYDIPRISQVQLIFRARLLSPAIEPGPESVEVGLFAWDDIPWSQLAFPSVVWSLNEHRARLGQRDFPPGGNPPDPVHGL

Secondary structure (DSSP, 8-state):
--TT----S--EEE--TT-SS-EEE-TTT--EE----EEEEEEEEE-TTS-EEEEEE-SSSSTT-EE-SEEE--TT--HHHHHHHHHHHHH---EEEEEEEEEEEEGGGTEEEEEEEEEESSS-----TTEEEEEEE-GGGS-GGGBS-HHHHHHHHHHHHTTT-SS-PPB---SS--TT-/--TT----S--EEE--TT-SS-EEE-TTT--EE----EEEEEEEEE-TTS-EEEEEE-SSSSTT-EE-SEEE--TT--HHHHHHHHHHHHH---EEEEEEEEEEEEGGGTEEEEEEEEEESSS-----TTEEEEEEE-GGGS-GGGBS-HHHHHHHHHHHHTTT-SS-PPB---SS--TT-

Radius of gyration: 21.88 Å; Cα contacts (8 Å, |Δi|>4): 861; chains: 2; bounding box: 59×57×42 Å

Organism: Rhodospirillum centenum (strain ATCC 51521 / SW) (NCBI:txid414684)

InterPro domains:
  IPR000086 NUDIX hydrolase domain [PF00293] (39-142)
  IPR000086 NUDIX hydrolase domain [PS51462] (34-160)
  IPR015797 NUDIX hydrolase-like domain superfamily [SSF55811] (10-163)
  IPR029401 Nudix hydrolase, N-terminal [PF14803] (8-35)

Solvent-accessible surface area (backbone atoms only — not comparable to full-atom values): 19438 Å² total; per-residue (Å²): 126,82,88,72,70,63,83,34,48,56,76,41,77,40,61,50,90,95,48,93,50,75,32,32,24,9,85,84,42,59,22,71,46,84,69,52,31,42,43,33,18,18,34,55,32,25,45,95,88,61,25,34,50,35,28,23,27,57,41,82,80,56,55,70,20,31,36,51,31,50,40,72,40,51,66,58,46,40,62,70,58,35,16,39,47,27,25,30,54,31,25,48,30,51,58,46,81,73,48,67,47,27,46,34,58,38,28,93,76,22,33,37,34,45,33,25,34,30,33,47,77,51,90,61,64,42,49,23,90,57,17,72,36,54,48,72,29,46,79,91,63,50,60,74,92,42,48,53,48,69,67,48,55,52,50,53,50,51,51,61,74,42,65,95,62,89,69,44,48,48,43,61,67,66,89,80,63,66,88,84,111,125,82,88,75,72,63,84,35,47,55,75,41,79,40,61,50,88,95,48,92,49,74,32,31,24,9,86,84,43,60,22,69,46,84,73,56,32,40,42,33,18,18,32,55,32,25,44,95,88,62,24,32,49,36,27,22,26,57,41,84,80,56,55,70,18,31,35,51,32,50,40,71,39,53,68,57,47,40,62,69,57,35,16,39,47,25,25,31,54,33,25,47,30,50,58,46,82,73,48,67,47,28,47,35,59,38,26,93,76,19,34,36,35,44,31,24,34,30,32,47,77,51,90,62,63,43,48,23,90,55,18,72,38,54,49,73,29,46,81,91,64,49,62,74,92,42,48,55,47,68,66,49,56,52,50,53,52,51,51,61,75,41,65,95,62,88,68,44,48,48,43,60,66,66,90,81,63,67,85,83,111

pLDDT: mean 90.42, std 15.48, range [23.67, 98.94]